Protein AF-A0A4U9WPU0-F1 (afdb_monomer_lite)

Radius of gyration: 20.89 Å; chains: 1; bounding box: 50×38×59 Å

Organism: Serratia fonticola (NCBI:txid47917)

pLDDT: mean 94.8, std 6.41, range [39.22, 98.38]

Sequence (269 aa):
MESEGWFFDVWQPEHIDEPECWPLRSDSAWHGFKNIDNEHMYLDPIKVTILTPGMSKEGEMQPFGIPASLVAKYLDERGIIVEKTGPYNLLFLFSIGIDKTKALSLLRAMTDFKRSFDLNLRVKNMLPSLYQEAPEFYENMRIQDLAQNIHRLVEHHNLPDLMYRAFEVLPTMVMNPYHAFQKELHGEVEEVYLEDMVGKVNANMILPYPPGVPLVMPGEMLTEESRPVLEFLQMLCEIGAHYPGFETDIHGAYRQPDGRYTVKVLKAE

InterPro domains:
  IPR000310 Orn/Lys/Arg decarboxylase, major domain [PF01276] (2-102)
  IPR008286 Orn/Lys/Arg decarboxylase, C-terminal [PF03711] (127-256)
  IPR011193 Ornithine/lysine/arginine decarboxylase [PTHR45229] (13-264)
  IPR015422 Pyridoxal phosphate-dependent transferase, small domain [G3DSA:3.90.1150.10] (1-151)
  IPR015424 Pyridoxal phosphate-dependent transferase [SSF53383] (3-119)
  IPR036633 Orn/Lys/Arg decarboxylase, C-terminal domain superfamily [SSF55904] (124-265)

Foldseek 3Di:
DPDPDDAKDWLDDPDDPDPDQAWDDQVDLSNVDHPDDGPPDTHDPQWIKIFWPAADSNGHGDLDTFFVLLLQLLCVVVVRHFPFGARGITIDGNDPPDDPVNVVVVVVSRVVVVVQVVVQAQCCVRRVVLCVLPVPVRVRHTNRNVRNVLSVLCVVLVLVVLVVLLQVDAFAQQDDLVVLQVLVVVVQKDKDFLVPQAPFFASAFKAWPVVRDTRDGGRGHHYPSNVSNSSNVVSLLVSQVPGRVSHTDIPQWDQDPVSTIIHMTGHDD

Structure (mmCIF, N/CA/C/O backbone):
data_AF-A0A4U9WPU0-F1
#
_entry.id   AF-A0A4U9WPU0-F1
#
loop_
_atom_site.group_PDB
_atom_site.id
_atom_site.type_symbol
_atom_site.label_atom_id
_atom_site.label_alt_id
_atom_site.label_comp_id
_atom_site.label_asym_id
_atom_site.label_entity_id
_atom_site.label_seq_id
_atom_site.pdbx_PDB_ins_code
_atom_site.Cartn_x
_atom_site.Cartn_y
_atom_site.Cartn_z
_atom_site.occupancy
_atom_site.B_iso_or_equiv
_atom_site.auth_seq_id
_atom_site.auth_comp_id
_atom_site.auth_asym_id
_atom_site.auth_atom_id
_atom_site.pdbx_PDB_model_num
ATOM 1 N N . MET A 1 1 ? 14.941 -1.255 -27.543 1.00 39.22 1 MET A N 1
ATOM 2 C CA . MET A 1 1 ? 15.646 -2.375 -26.893 1.00 39.22 1 MET A CA 1
ATOM 3 C C . MET A 1 1 ? 14.727 -2.855 -25.798 1.00 39.22 1 MET A C 1
ATOM 5 O O . MET A 1 1 ? 14.650 -2.199 -24.768 1.00 39.22 1 MET A O 1
ATOM 9 N N . GLU A 1 2 ? 13.954 -3.899 -26.078 1.00 45.34 2 GLU A N 1
ATOM 10 C CA . GLU A 1 2 ? 13.254 -4.645 -25.031 1.00 45.34 2 GLU A CA 1
ATOM 11 C C . GLU A 1 2 ? 14.317 -5.121 -24.037 1.00 45.34 2 GLU A C 1
ATOM 13 O O . GLU A 1 2 ? 15.364 -5.629 -24.445 1.00 45.34 2 GLU A O 1
ATOM 18 N N . SER A 1 3 ? 14.131 -4.846 -22.748 1.00 54.91 3 SER A N 1
ATOM 19 C CA . SER A 1 3 ? 15.053 -5.369 -21.746 1.00 54.91 3 SER A CA 1
ATOM 20 C C . SER A 1 3 ? 14.837 -6.873 -21.636 1.00 54.91 3 SER A C 1
ATOM 22 O O . SER A 1 3 ? 13.696 -7.296 -21.472 1.00 54.91 3 SER A O 1
ATOM 24 N N . GLU A 1 4 ? 15.898 -7.675 -21.681 1.00 79.44 4 GLU A N 1
ATOM 25 C CA . GLU A 1 4 ? 15.774 -9.114 -21.445 1.00 79.44 4 GLU A CA 1
ATOM 26 C C . GLU A 1 4 ? 15.224 -9.390 -20.026 1.00 79.44 4 GLU A C 1
ATOM 28 O O . GLU A 1 4 ? 15.649 -8.785 -19.031 1.00 79.44 4 GLU A O 1
ATOM 33 N N . GLY A 1 5 ? 14.259 -10.309 -19.933 1.00 89.25 5 GLY A N 1
ATOM 34 C CA . GLY A 1 5 ? 13.644 -10.743 -18.676 1.00 89.25 5 GLY A CA 1
ATOM 35 C C . GLY A 1 5 ? 12.487 -9.860 -18.196 1.00 89.25 5 GLY A C 1
ATOM 36 O O . GLY A 1 5 ? 11.735 -9.304 -18.989 1.00 89.25 5 GLY A O 1
ATOM 37 N N . TRP A 1 6 ? 12.317 -9.774 -16.874 1.00 94.56 6 TRP A N 1
ATOM 38 C CA . TRP A 1 6 ? 11.209 -9.043 -16.253 1.00 94.56 6 TRP A CA 1
ATOM 39 C C . TRP A 1 6 ? 11.297 -7.531 -16.519 1.00 94.56 6 TRP A C 1
ATOM 41 O O . TRP A 1 6 ? 12.391 -6.959 -16.517 1.00 94.56 6 TRP A O 1
ATOM 51 N N . PHE A 1 7 ? 10.149 -6.876 -16.669 1.00 95.88 7 PHE A N 1
ATOM 52 C CA . PHE A 1 7 ? 10.024 -5.420 -16.641 1.00 95.88 7 PHE A CA 1
ATOM 53 C C . PHE A 1 7 ? 8.727 -5.024 -15.927 1.00 95.88 7 PHE A C 1
ATOM 55 O O . PHE A 1 7 ? 7.928 -5.885 -15.560 1.00 95.88 7 PHE A O 1
ATOM 62 N N . PHE A 1 8 ? 8.553 -3.729 -15.689 1.00 96.62 8 PHE A N 1
ATOM 63 C CA . PHE A 1 8 ? 7.285 -3.181 -15.221 1.00 96.62 8 PHE A CA 1
ATOM 64 C C . PHE A 1 8 ? 6.215 -3.298 -16.307 1.00 96.62 8 PHE A C 1
ATOM 66 O O . PHE A 1 8 ? 6.541 -3.241 -17.493 1.00 96.62 8 PHE A O 1
ATOM 73 N N . ASP A 1 9 ? 4.958 -3.387 -15.890 1.00 96.06 9 ASP A N 1
ATOM 74 C CA . ASP A 1 9 ? 3.803 -3.333 -16.787 1.00 96.06 9 ASP A CA 1
ATOM 75 C C . ASP A 1 9 ? 2.926 -2.118 -16.449 1.00 96.06 9 ASP A C 1
ATOM 77 O O . ASP A 1 9 ? 3.135 -1.450 -15.431 1.00 96.06 9 ASP A O 1
ATOM 81 N N . VAL A 1 10 ? 1.959 -1.801 -17.301 1.00 96.69 10 VAL A N 1
ATOM 82 C CA . VAL A 1 10 ? 1.001 -0.714 -17.084 1.00 96.69 10 VAL A CA 1
ATOM 83 C C . VAL A 1 10 ? -0.396 -1.307 -16.976 1.00 96.69 10 VAL A C 1
ATOM 85 O O . VAL A 1 10 ? -0.806 -2.115 -17.803 1.00 96.69 10 VAL A O 1
ATOM 88 N N . TRP A 1 11 ? -1.153 -0.892 -15.963 1.00 96.69 11 TRP A N 1
ATOM 89 C CA . TRP A 1 11 ? -2.553 -1.286 -15.821 1.00 96.69 11 TRP A CA 1
ATOM 90 C C . TRP A 1 11 ? -3.418 -0.496 -16.813 1.00 96.69 11 TRP A C 1
ATOM 92 O O . TRP A 1 11 ? -3.933 0.577 -16.496 1.00 96.69 11 TRP A O 1
ATOM 102 N N . GLN A 1 12 ? -3.500 -1.000 -18.043 1.00 96.31 12 GLN A N 1
ATOM 103 C CA . GLN A 1 12 ? -4.210 -0.393 -19.170 1.00 96.31 12 GLN A CA 1
ATOM 104 C C . GLN A 1 12 ? -4.605 -1.466 -20.209 1.00 96.31 12 GLN A C 1
ATOM 106 O O . GLN A 1 12 ? -4.117 -2.598 -20.131 1.00 96.31 12 GLN A O 1
ATOM 111 N N . PRO A 1 13 ? -5.459 -1.142 -21.199 1.00 95.44 13 PRO A N 1
ATOM 112 C CA . PRO A 1 13 ? -5.738 -2.034 -22.323 1.00 95.44 13 PRO A CA 1
ATOM 113 C C . PRO A 1 13 ? -4.483 -2.389 -23.133 1.00 95.44 13 PRO A C 1
ATOM 115 O O . PRO A 1 13 ? -3.517 -1.630 -23.178 1.00 95.44 13 PRO A O 1
ATOM 118 N N . GLU A 1 14 ? -4.523 -3.518 -23.846 1.00 91.88 14 GLU A N 1
ATOM 119 C CA . GLU A 1 14 ? -3.411 -3.950 -24.712 1.00 91.88 14 GLU A CA 1
ATOM 120 C C . GLU A 1 14 ? -3.163 -2.985 -25.885 1.00 91.88 14 GLU A C 1
ATOM 122 O O . GLU A 1 14 ? -2.028 -2.834 -26.337 1.00 91.88 14 GLU A O 1
ATOM 127 N N . HIS A 1 15 ? -4.213 -2.298 -26.343 1.00 93.44 15 HIS A N 1
ATOM 128 C CA . HIS A 1 15 ? -4.161 -1.310 -27.416 1.00 93.44 15 HIS A CA 1
ATOM 129 C C . HIS A 1 15 ? -4.649 0.048 -26.904 1.00 93.44 15 HIS A C 1
ATOM 131 O O . HIS A 1 15 ? -5.772 0.160 -26.416 1.00 93.44 15 HIS A O 1
ATOM 137 N N . ILE A 1 16 ? -3.804 1.073 -27.033 1.00 95.56 16 ILE A N 1
ATOM 138 C CA . ILE A 1 16 ? -4.056 2.454 -26.579 1.00 95.56 16 ILE A CA 1
ATOM 139 C C . ILE A 1 16 ? -3.793 3.469 -27.704 1.00 95.56 16 ILE A C 1
ATOM 141 O O . ILE A 1 16 ? -3.288 4.565 -27.471 1.00 95.56 16 ILE A O 1
ATOM 145 N N . ASP A 1 17 ? -4.080 3.071 -28.945 1.00 94.00 17 ASP A N 1
ATOM 146 C CA . ASP A 1 17 ? -3.738 3.842 -30.149 1.00 94.00 17 ASP A CA 1
ATOM 147 C C . ASP A 1 17 ? -4.531 5.156 -30.263 1.00 94.00 17 ASP A C 1
ATOM 149 O O . ASP A 1 17 ? -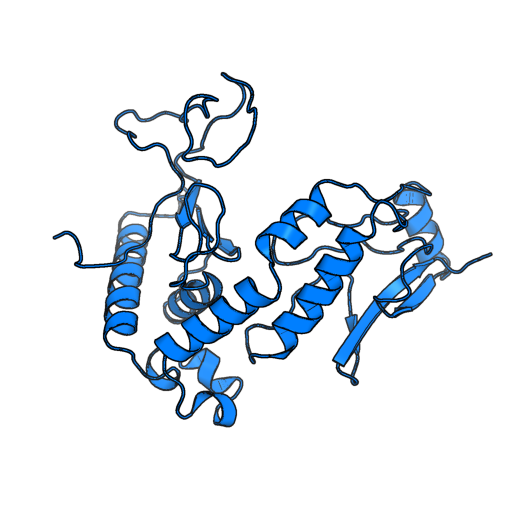4.059 6.117 -30.874 1.00 94.00 17 ASP A O 1
ATOM 153 N N . GLU A 1 18 ? -5.712 5.213 -29.640 1.00 93.75 18 GLU A N 1
ATOM 154 C CA . GLU A 1 18 ? -6.604 6.371 -29.655 1.00 93.75 18 GLU A CA 1
ATOM 155 C C . GLU A 1 18 ? -6.531 7.173 -28.341 1.00 93.75 18 GLU A C 1
ATOM 157 O O . GLU A 1 18 ? -6.546 6.588 -27.250 1.00 93.75 18 GLU A O 1
ATOM 162 N N . PRO A 1 19 ? -6.478 8.520 -28.412 1.00 95.12 19 PRO A N 1
ATOM 163 C CA . PRO A 1 19 ? -6.493 9.386 -27.241 1.00 95.12 19 PRO A CA 1
ATOM 164 C C . PRO A 1 19 ? -7.921 9.541 -26.698 1.00 95.12 19 PRO A C 1
ATOM 166 O O . PRO A 1 19 ? -8.628 10.500 -27.013 1.00 95.12 19 PRO A O 1
ATOM 169 N N . GLU A 1 20 ? -8.332 8.611 -25.845 1.00 96.69 20 GLU A N 1
ATOM 170 C CA . GLU A 1 20 ? -9.648 8.595 -25.205 1.00 96.69 20 GLU A CA 1
ATOM 171 C C . GLU A 1 20 ? -9.564 8.129 -23.746 1.00 96.69 20 GLU A C 1
ATOM 173 O O . GLU A 1 20 ? -8.532 7.638 -23.295 1.00 96.69 20 GLU A O 1
ATOM 178 N N . CYS A 1 21 ? -10.660 8.270 -22.997 1.00 97.62 21 CYS A N 1
ATOM 179 C CA . CYS A 1 21 ? -10.802 7.534 -21.745 1.00 97.62 21 CYS A CA 1
ATOM 180 C C . CYS A 1 21 ? -11.246 6.112 -22.090 1.00 97.62 21 CYS A C 1
ATOM 182 O O . CYS A 1 21 ? -12.403 5.908 -22.459 1.00 97.62 21 CYS A O 1
ATOM 184 N N . TRP A 1 22 ? -10.340 5.140 -22.001 1.00 97.81 22 TRP A N 1
ATOM 185 C CA . TRP A 1 22 ? -10.606 3.797 -22.516 1.00 97.81 22 TRP A CA 1
ATOM 186 C C . TRP A 1 22 ? -11.688 3.079 -21.697 1.00 97.81 22 TRP A C 1
ATOM 188 O O . TRP A 1 22 ? -11.551 2.982 -20.474 1.00 97.81 22 TRP A O 1
ATOM 198 N N . PRO A 1 23 ? -12.757 2.558 -22.326 1.00 97.00 23 PRO A N 1
ATOM 199 C CA . PRO A 1 23 ? -13.820 1.865 -21.610 1.00 97.00 23 PRO A CA 1
ATOM 200 C C . PRO A 1 23 ? -13.327 0.531 -21.040 1.00 97.00 23 PRO A C 1
ATOM 202 O O . PRO A 1 23 ? -12.650 -0.243 -21.720 1.00 97.00 23 PRO A O 1
ATOM 205 N N . LEU A 1 24 ? -13.714 0.228 -19.801 1.00 97.06 24 LEU A N 1
ATOM 206 C CA . LEU A 1 24 ? -13.513 -1.096 -19.218 1.00 97.06 24 LEU A CA 1
ATOM 207 C C . LEU A 1 24 ? -14.639 -2.010 -19.708 1.00 97.06 24 LEU A C 1
ATOM 209 O O . LEU A 1 24 ? -15.820 -1.689 -19.567 1.00 97.06 24 LEU A O 1
ATOM 213 N N . ARG A 1 25 ? -14.270 -3.135 -20.320 1.00 94.69 25 ARG A N 1
ATOM 214 C CA . ARG A 1 25 ? -15.206 -4.035 -20.993 1.00 94.69 25 ARG A CA 1
ATOM 215 C C . ARG A 1 25 ? -15.189 -5.406 -20.341 1.00 94.69 25 ARG A C 1
ATOM 217 O O . ARG A 1 25 ? -14.134 -5.984 -20.133 1.00 94.69 25 ARG A O 1
ATOM 224 N N . SER A 1 26 ? -16.367 -5.980 -20.141 1.00 94.62 26 SER A N 1
ATOM 225 C CA . SER A 1 26 ? -16.537 -7.342 -19.605 1.00 94.62 26 SER A CA 1
ATOM 226 C C . SER A 1 26 ? -15.813 -8.453 -20.387 1.00 94.62 26 SER A C 1
ATOM 228 O O . SER A 1 26 ? -15.552 -9.511 -19.822 1.00 94.62 26 SER A O 1
ATOM 230 N N . ASP A 1 27 ? -15.478 -8.231 -21.662 1.00 93.00 27 ASP A N 1
ATOM 231 C CA . ASP A 1 27 ? -14.728 -9.169 -22.513 1.00 93.00 27 ASP A CA 1
ATOM 232 C C . ASP A 1 27 ? -13.198 -9.041 -22.387 1.00 93.00 27 ASP A C 1
ATOM 234 O O . ASP A 1 27 ? -12.458 -9.815 -22.995 1.00 93.00 27 ASP A O 1
ATOM 238 N N . SER A 1 28 ? -12.719 -8.083 -21.595 1.00 91.44 28 SER A N 1
ATOM 239 C CA . SER A 1 28 ? -11.308 -7.753 -21.439 1.00 91.44 28 SER A CA 1
ATOM 240 C C . SER A 1 28 ? -10.827 -8.113 -20.031 1.00 91.44 28 SER A C 1
ATOM 242 O O . SER A 1 28 ? -11.444 -7.750 -19.037 1.00 91.44 28 SER A O 1
ATOM 244 N N . ALA A 1 29 ? -9.700 -8.821 -19.919 1.00 90.50 29 ALA A N 1
ATOM 245 C CA . ALA A 1 29 ? -9.203 -9.305 -18.623 1.00 90.50 29 ALA A CA 1
ATOM 246 C C . ALA A 1 29 ? -8.212 -8.353 -17.925 1.00 90.50 29 ALA A C 1
ATOM 248 O O . ALA A 1 29 ? -7.948 -8.514 -16.737 1.00 90.50 29 ALA A O 1
ATOM 249 N N . TRP A 1 30 ? -7.664 -7.356 -18.633 1.00 92.69 30 TRP A N 1
ATOM 250 C CA . TRP A 1 30 ? -6.556 -6.519 -18.141 1.00 92.69 30 TRP A CA 1
ATOM 251 C C . TRP A 1 30 ? -6.872 -5.768 -16.835 1.00 92.69 30 TRP A C 1
ATOM 253 O O . TRP A 1 30 ? -5.971 -5.524 -16.035 1.00 92.69 30 TRP A O 1
ATOM 263 N N . HIS A 1 31 ? -8.141 -5.419 -16.599 1.00 93.25 31 HIS A N 1
ATOM 264 C CA . HIS A 1 31 ? -8.553 -4.653 -15.422 1.00 93.25 31 HIS A CA 1
ATOM 265 C C . HIS A 1 31 ? -8.835 -5.503 -14.175 1.00 93.25 31 HIS A C 1
ATOM 267 O O . HIS A 1 31 ? -8.967 -4.945 -13.091 1.00 93.25 31 HIS A O 1
ATOM 273 N N . GLY A 1 32 ? -8.961 -6.829 -14.294 1.00 91.69 32 GLY A N 1
ATOM 274 C CA . GLY A 1 32 ? -9.170 -7.737 -13.154 1.00 91.69 32 GLY A CA 1
ATOM 275 C C . GLY A 1 32 ? -10.556 -7.700 -12.482 1.00 91.69 32 GLY A C 1
ATOM 276 O O . GLY A 1 32 ? -10.855 -8.570 -11.667 1.00 91.69 32 GLY A O 1
ATOM 277 N N . PHE A 1 33 ? -11.435 -6.747 -12.815 1.00 92.50 33 PHE A N 1
ATOM 278 C CA . PHE A 1 33 ? -12.810 -6.717 -12.292 1.00 92.50 33 PHE A CA 1
ATOM 279 C C . PHE A 1 33 ? -13.688 -7.846 -12.848 1.00 92.50 33 PHE A C 1
ATOM 281 O O . PHE A 1 33 ? -13.795 -8.030 -14.061 1.00 92.50 33 PHE A O 1
ATOM 288 N N . LYS A 1 34 ? -14.374 -8.562 -11.951 1.00 90.25 34 LYS A N 1
ATOM 289 C CA . LYS A 1 34 ? -15.358 -9.597 -12.299 1.00 90.25 34 LYS A CA 1
ATOM 290 C C . LYS A 1 34 ? -16.718 -8.956 -12.581 1.00 90.25 34 LYS A C 1
ATOM 292 O O . LYS A 1 34 ? -17.150 -8.103 -11.818 1.00 90.25 34 LYS A O 1
ATOM 297 N N . ASN A 1 35 ? -17.408 -9.419 -13.626 1.00 92.12 35 ASN A N 1
ATOM 298 C CA . ASN A 1 35 ? -18.780 -9.010 -13.971 1.00 92.12 35 ASN A CA 1
ATOM 299 C C . ASN A 1 35 ? -18.983 -7.483 -14.065 1.00 92.12 35 ASN A C 1
ATOM 301 O O . ASN A 1 35 ? -19.993 -6.966 -13.596 1.00 92.12 35 ASN A O 1
ATOM 305 N N . ILE A 1 36 ? -18.019 -6.764 -14.647 1.00 95.62 36 ILE A N 1
ATOM 306 C CA . ILE A 1 36 ? -18.114 -5.312 -14.831 1.00 95.62 36 ILE A CA 1
ATOM 307 C C . ILE A 1 36 ? -19.203 -4.939 -15.847 1.00 95.62 36 ILE A C 1
ATOM 309 O O . ILE A 1 36 ? -19.334 -5.575 -16.896 1.00 95.62 36 ILE A O 1
ATOM 313 N N . ASP A 1 37 ? -19.957 -3.882 -15.550 1.00 96.00 37 ASP A N 1
ATOM 314 C CA . ASP A 1 37 ? -20.924 -3.303 -16.479 1.00 96.00 37 ASP A CA 1
ATOM 315 C C . ASP A 1 37 ? -20.211 -2.605 -17.648 1.00 96.00 37 ASP A C 1
ATOM 317 O O . ASP A 1 37 ? -19.294 -1.801 -17.461 1.00 96.00 37 ASP A O 1
ATOM 321 N N . ASN A 1 38 ? -20.649 -2.889 -18.877 1.00 95.62 38 ASN A N 1
ATOM 322 C CA . ASN A 1 38 ? -20.144 -2.199 -20.065 1.00 95.62 38 ASN A CA 1
ATOM 323 C C . ASN A 1 38 ? -20.683 -0.758 -20.126 1.00 95.62 38 ASN A C 1
ATOM 325 O O . ASN A 1 38 ? -21.755 -0.470 -19.602 1.00 95.62 38 ASN A O 1
ATOM 329 N N . GLU A 1 39 ? -19.947 0.140 -20.792 1.00 95.62 39 GLU A N 1
ATOM 330 C CA . GLU A 1 39 ? -20.288 1.575 -20.930 1.00 95.62 39 GLU A CA 1
ATOM 331 C C . GLU A 1 39 ? -20.419 2.328 -19.591 1.00 95.62 39 GLU A C 1
ATOM 333 O O . GLU A 1 39 ? -20.944 3.442 -19.538 1.00 95.62 39 GLU A O 1
ATOM 338 N N . HIS A 1 40 ? -19.899 1.744 -18.510 1.00 96.94 40 HIS A N 1
ATOM 339 C CA . HIS A 1 40 ? -20.008 2.288 -17.163 1.00 96.94 40 HIS A CA 1
ATOM 340 C C . HIS A 1 40 ? -18.721 2.977 -16.699 1.00 96.94 40 HIS A C 1
ATOM 342 O O . HIS A 1 40 ? -18.743 4.144 -16.307 1.00 96.94 40 HIS A O 1
ATOM 348 N N . MET A 1 41 ? -17.599 2.257 -16.769 1.00 97.81 41 MET A N 1
ATOM 349 C CA . MET A 1 41 ? -16.303 2.705 -16.259 1.00 97.81 41 MET A CA 1
ATOM 350 C C . MET A 1 41 ? -15.326 2.982 -17.397 1.00 97.81 41 MET A C 1
ATOM 352 O O . MET A 1 41 ? -15.286 2.257 -18.392 1.00 97.81 41 MET A O 1
ATOM 356 N N . TYR A 1 42 ? -14.493 4.004 -17.208 1.00 97.69 42 TYR A N 1
ATOM 357 C CA . TYR A 1 42 ? -13.491 4.441 -18.175 1.00 97.69 42 TYR A CA 1
ATOM 358 C C . TYR A 1 42 ? -12.166 4.721 -17.456 1.00 97.69 42 TYR A C 1
ATOM 360 O O . TYR A 1 42 ? -12.161 5.264 -16.348 1.00 97.69 42 TYR A O 1
ATOM 368 N N . LEU A 1 43 ? -11.047 4.356 -18.079 1.00 98.12 43 LEU A N 1
ATOM 369 C CA . LEU A 1 43 ? -9.702 4.617 -17.577 1.00 98.12 43 LEU A CA 1
ATOM 370 C C . LEU A 1 43 ? -9.267 6.037 -17.954 1.00 98.12 43 LEU A C 1
ATOM 372 O O . LEU A 1 43 ? -9.253 6.390 -19.129 1.00 98.12 43 LEU A O 1
ATOM 376 N N . ASP A 1 44 ? -8.885 6.838 -16.960 1.00 98.12 44 ASP A N 1
ATOM 377 C CA . ASP A 1 44 ? -8.337 8.185 -17.157 1.00 98.12 44 ASP A CA 1
ATOM 378 C C . ASP A 1 44 ? -6.847 8.115 -17.576 1.00 98.12 44 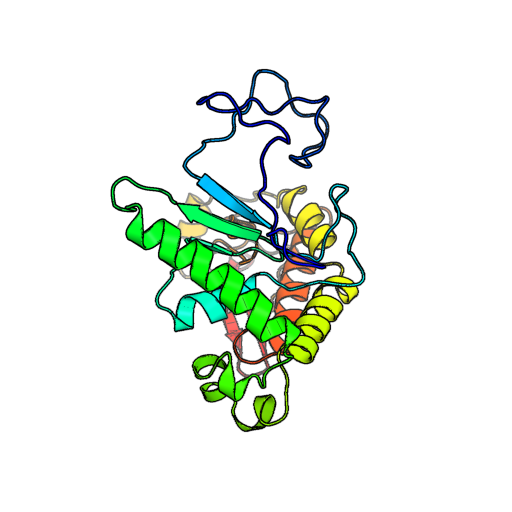ASP A C 1
ATOM 380 O O . ASP A 1 44 ? -6.020 7.672 -16.767 1.00 98.12 44 ASP A O 1
ATOM 384 N N . PRO A 1 45 ? -6.460 8.582 -18.783 1.00 97.12 45 PRO A N 1
ATOM 385 C CA . PRO A 1 45 ? -5.095 8.444 -19.302 1.00 97.12 45 PRO A CA 1
ATOM 386 C C . PRO A 1 45 ? -3.997 9.128 -18.480 1.00 97.12 45 PRO A C 1
ATOM 388 O O . PRO A 1 45 ? -2.831 8.750 -18.581 1.00 97.12 45 PRO A O 1
ATOM 391 N N . ILE A 1 46 ? -4.327 10.138 -17.662 1.00 97.06 46 ILE A N 1
ATOM 392 C CA . ILE A 1 46 ? -3.317 10.846 -16.851 1.00 97.06 46 ILE A CA 1
ATOM 393 C C . ILE A 1 46 ? -3.024 10.161 -15.506 1.00 97.06 46 ILE A C 1
ATOM 395 O O . ILE A 1 46 ? -2.158 10.623 -14.755 1.00 97.06 46 ILE A O 1
ATOM 399 N N . LYS A 1 47 ? -3.741 9.078 -15.179 1.00 97.81 47 LYS A N 1
ATOM 400 C CA . LYS A 1 47 ? -3.601 8.297 -13.940 1.00 97.81 47 LYS A CA 1
ATOM 401 C C . LYS A 1 47 ? -2.860 6.999 -14.234 1.00 97.81 47 LYS A C 1
ATOM 403 O O . LYS A 1 47 ? -3.449 5.924 -14.320 1.00 97.81 47 LYS A O 1
ATOM 408 N N . VAL A 1 48 ? -1.547 7.104 -14.397 1.00 98.12 48 VAL A N 1
ATOM 409 C CA . VAL A 1 48 ? -0.721 5.973 -14.824 1.00 98.12 48 VAL A CA 1
ATOM 410 C C . VAL A 1 48 ? -0.437 5.069 -13.630 1.00 98.12 48 VAL A C 1
ATOM 412 O O . VAL A 1 48 ? 0.300 5.445 -12.716 1.00 98.12 48 VAL A O 1
ATOM 415 N N . THR A 1 49 ? -1.017 3.870 -13.650 1.00 98.31 49 THR A N 1
ATOM 416 C CA . THR A 1 49 ? -0.742 2.818 -12.666 1.00 98.31 49 THR A CA 1
ATOM 417 C C . THR A 1 49 ? 0.272 1.837 -13.242 1.00 98.31 49 THR A C 1
ATOM 419 O O . THR A 1 49 ? -0.005 1.146 -14.219 1.00 98.31 49 THR A O 1
ATOM 422 N N . ILE A 1 50 ? 1.447 1.778 -12.626 1.00 98.06 50 ILE A N 1
ATOM 423 C CA . ILE A 1 50 ? 2.521 0.847 -12.966 1.00 98.06 50 ILE A CA 1
ATOM 424 C C . ILE A 1 50 ? 2.394 -0.401 -12.099 1.00 98.06 50 ILE A C 1
ATOM 426 O O . ILE A 1 50 ? 2.220 -0.289 -10.886 1.00 98.06 50 ILE A O 1
ATOM 430 N N . LEU A 1 51 ? 2.527 -1.572 -12.711 1.00 97.62 51 LEU A N 1
ATOM 431 C CA . LEU A 1 51 ? 2.515 -2.871 -12.053 1.00 97.62 51 LEU A CA 1
ATOM 432 C C . LEU A 1 51 ? 3.940 -3.412 -11.915 1.00 97.62 51 LEU A C 1
ATOM 434 O O . LEU A 1 51 ? 4.755 -3.331 -12.841 1.00 97.62 51 LEU A O 1
ATOM 438 N N . THR A 1 52 ? 4.240 -3.968 -10.746 1.00 97.94 52 THR A N 1
ATOM 439 C CA . THR A 1 52 ? 5.486 -4.690 -10.482 1.00 97.94 52 THR A CA 1
ATOM 440 C C . THR A 1 52 ? 5.242 -6.202 -10.554 1.00 97.94 52 THR A C 1
ATOM 442 O O . THR A 1 52 ? 4.122 -6.653 -10.311 1.00 97.94 52 THR A O 1
ATOM 445 N N . PRO A 1 53 ? 6.260 -7.021 -10.884 1.00 97.06 53 PRO A N 1
ATOM 446 C CA . PRO A 1 53 ? 6.108 -8.474 -10.872 1.00 97.06 53 PRO A CA 1
ATOM 447 C C . PRO A 1 53 ? 5.670 -8.984 -9.495 1.00 97.06 53 PRO A C 1
ATOM 449 O O . PRO A 1 53 ? 6.151 -8.486 -8.476 1.00 97.06 53 PRO A O 1
ATOM 452 N N . GLY A 1 54 ? 4.821 -10.011 -9.460 1.00 95.00 54 GLY A N 1
ATOM 453 C CA . GLY A 1 54 ? 4.429 -10.694 -8.220 1.00 95.00 54 GLY A CA 1
ATOM 454 C C . GLY A 1 54 ? 3.011 -11.255 -8.223 1.00 95.00 54 GLY A C 1
ATOM 455 O O . GLY A 1 54 ? 2.730 -12.174 -7.459 1.00 95.00 54 GLY A O 1
ATOM 456 N N . MET A 1 55 ? 2.146 -10.759 -9.111 1.00 93.12 55 MET A N 1
ATOM 457 C CA . MET A 1 55 ? 0.799 -11.289 -9.341 1.00 93.12 55 MET A CA 1
ATOM 458 C C . MET A 1 55 ? 0.556 -11.516 -10.836 1.00 93.12 55 MET A C 1
ATOM 460 O O . MET A 1 55 ? 1.094 -10.785 -11.670 1.00 93.12 55 MET A O 1
ATOM 464 N N . SER A 1 56 ? -0.234 -12.535 -11.177 1.00 87.81 56 SER A N 1
ATOM 465 C CA . SER A 1 56 ? -0.703 -12.785 -12.543 1.00 87.81 56 SER A CA 1
ATOM 466 C C . SER A 1 56 ? -1.888 -11.883 -12.905 1.00 87.81 56 SER A C 1
ATOM 468 O O . SER A 1 56 ? -2.477 -11.232 -12.039 1.00 87.81 56 SER A O 1
ATOM 470 N N . LYS A 1 57 ? -2.278 -11.877 -14.189 1.00 79.00 57 LYS A N 1
ATOM 471 C CA . LYS A 1 57 ? -3.478 -11.161 -14.665 1.00 79.00 57 LYS A CA 1
ATOM 472 C C . LYS A 1 57 ? -4.764 -11.698 -14.016 1.00 79.00 57 LYS A C 1
ATOM 474 O O . LYS A 1 57 ? -5.739 -10.970 -13.877 1.00 79.00 57 LYS A O 1
ATOM 479 N N . GLU A 1 58 ? -4.747 -12.956 -13.590 1.00 77.00 58 GLU A N 1
ATOM 480 C CA . GLU A 1 58 ? -5.849 -13.666 -12.935 1.00 77.00 58 GLU A CA 1
ATOM 481 C C . GLU A 1 58 ? -5.896 -13.427 -11.414 1.00 77.00 58 GLU A C 1
ATOM 483 O O . GLU A 1 58 ? -6.832 -13.874 -10.751 1.00 77.00 58 GLU A O 1
ATOM 488 N N . GLY A 1 59 ? -4.913 -12.707 -10.859 1.00 83.69 59 GLY A N 1
ATOM 489 C CA . GLY A 1 59 ? -4.814 -12.416 -9.428 1.00 83.69 59 GLY A CA 1
ATOM 490 C C . GLY A 1 59 ? -4.070 -13.476 -8.612 1.00 83.69 59 GLY A C 1
ATOM 491 O O . GLY A 1 59 ? -4.107 -13.424 -7.384 1.00 83.69 59 GLY A O 1
ATOM 492 N N . GLU A 1 60 ? -3.383 -14.421 -9.260 1.00 88.88 60 GLU A N 1
ATOM 493 C CA . GLU A 1 60 ? -2.605 -15.462 -8.580 1.00 88.88 60 GLU A CA 1
ATOM 494 C C . GLU A 1 60 ? -1.192 -14.977 -8.237 1.00 88.88 60 GLU A C 1
ATOM 496 O O . GLU A 1 60 ? -0.547 -14.283 -9.027 1.00 88.88 60 GLU A O 1
ATOM 501 N N . MET A 1 61 ? -0.676 -15.376 -7.074 1.00 92.88 61 MET A N 1
ATOM 502 C CA . MET A 1 61 ? 0.698 -15.070 -6.672 1.00 92.88 61 MET A CA 1
ATOM 503 C C . MET A 1 61 ? 1.703 -15.788 -7.581 1.00 92.88 61 MET A C 1
ATOM 505 O O . MET A 1 61 ? 1.592 -16.985 -7.837 1.00 92.88 61 MET A O 1
ATOM 509 N N . GLN A 1 62 ? 2.694 -15.050 -8.077 1.00 94.31 62 GLN A N 1
ATOM 510 C CA . GLN A 1 62 ? 3.779 -15.597 -8.894 1.00 94.31 62 GLN A CA 1
ATOM 511 C C . GLN A 1 62 ? 4.989 -15.936 -8.020 1.00 94.31 62 GLN A C 1
ATOM 513 O O . GLN A 1 62 ? 5.243 -15.184 -7.098 1.00 94.31 62 GLN A O 1
ATOM 518 N N . PRO A 1 63 ? 5.807 -16.964 -8.326 1.00 93.25 63 PRO A N 1
ATOM 519 C CA . PRO A 1 63 ? 6.986 -17.307 -7.511 1.00 93.25 63 PRO A CA 1
ATOM 520 C C . PRO A 1 63 ? 8.072 -16.218 -7.457 1.00 93.25 63 PRO A C 1
ATOM 522 O O . PRO A 1 63 ? 8.921 -16.204 -6.564 1.00 93.25 63 PRO A O 1
ATOM 525 N N . PHE A 1 64 ? 8.103 -15.351 -8.470 1.00 95.62 64 PHE A N 1
ATOM 526 C CA . PHE A 1 64 ? 8.980 -14.191 -8.530 1.00 95.62 64 PHE A CA 1
ATOM 527 C C . PHE A 1 64 ? 8.146 -12.928 -8.357 1.00 95.62 64 PHE A C 1
ATOM 529 O O . PHE A 1 64 ? 7.239 -12.665 -9.150 1.00 95.62 64 PHE A O 1
ATOM 536 N N . GLY A 1 65 ? 8.522 -12.107 -7.380 1.00 96.75 65 GLY A N 1
ATOM 537 C CA . GLY A 1 65 ? 7.885 -10.823 -7.165 1.00 96.75 65 GLY A CA 1
ATOM 538 C C . GLY A 1 65 ? 8.822 -9.768 -6.608 1.00 96.75 65 GLY A C 1
ATOM 539 O O . GLY A 1 65 ? 9.791 -10.050 -5.901 1.00 96.75 65 GLY A O 1
ATOM 540 N N . ILE A 1 66 ? 8.505 -8.527 -6.953 1.00 98.12 66 ILE A N 1
ATOM 541 C CA . ILE A 1 66 ? 9.149 -7.320 -6.460 1.00 98.12 66 ILE A CA 1
ATOM 542 C C . ILE A 1 66 ? 8.036 -6.462 -5.858 1.00 98.12 66 ILE A C 1
ATOM 544 O O . ILE A 1 66 ? 7.303 -5.811 -6.607 1.00 98.12 66 ILE A O 1
ATOM 548 N N . PRO A 1 67 ? 7.885 -6.449 -4.525 1.00 97.56 67 PRO A N 1
ATOM 549 C CA . PRO A 1 67 ? 6.905 -5.599 -3.862 1.00 97.56 67 PRO A CA 1
ATOM 550 C C . PRO A 1 67 ? 7.101 -4.129 -4.243 1.00 97.56 67 PRO A C 1
ATOM 552 O O . PRO A 1 67 ? 8.226 -3.619 -4.256 1.00 97.56 67 PRO A O 1
ATOM 555 N N . ALA A 1 68 ? 6.007 -3.437 -4.553 1.00 97.75 68 ALA A N 1
ATOM 556 C CA . ALA A 1 68 ? 6.054 -2.062 -5.044 1.00 97.75 68 ALA A CA 1
ATOM 557 C C . ALA A 1 68 ? 6.623 -1.081 -4.006 1.00 97.75 68 ALA A C 1
ATOM 559 O O . ALA A 1 68 ? 7.263 -0.101 -4.384 1.00 97.75 68 ALA A O 1
ATOM 560 N N . SER A 1 69 ? 6.509 -1.384 -2.709 1.00 96.44 69 SER A N 1
ATOM 561 C CA . SER A 1 69 ? 7.150 -0.626 -1.624 1.00 96.44 69 SER A CA 1
ATOM 562 C C . SER A 1 69 ? 8.669 -0.493 -1.798 1.00 96.44 69 SER A C 1
ATOM 564 O O . SER A 1 69 ? 9.238 0.561 -1.512 1.00 96.44 69 SER A O 1
ATOM 566 N N . LEU A 1 70 ? 9.335 -1.521 -2.335 1.00 97.38 70 LEU A N 1
ATOM 567 C CA . LEU A 1 70 ? 10.773 -1.489 -2.600 1.00 97.38 70 LEU A CA 1
ATOM 568 C C . LEU A 1 70 ? 11.126 -0.502 -3.718 1.00 97.38 70 LEU A C 1
ATOM 570 O O . LEU A 1 70 ? 12.110 0.234 -3.636 1.00 97.38 70 LEU A O 1
ATOM 574 N N . VAL A 1 71 ? 10.305 -0.490 -4.767 1.00 98.19 71 VAL A N 1
ATOM 575 C CA . VAL A 1 71 ? 10.456 0.422 -5.903 1.00 98.19 71 VAL A CA 1
ATOM 576 C C . VAL A 1 71 ? 10.155 1.851 -5.460 1.00 98.19 71 VAL A C 1
ATOM 578 O O . VAL A 1 71 ? 10.909 2.755 -5.806 1.00 98.19 71 VAL A O 1
ATOM 581 N N . ALA A 1 72 ? 9.117 2.051 -4.643 1.00 98.06 72 ALA A N 1
ATOM 582 C CA . ALA A 1 72 ? 8.772 3.348 -4.073 1.00 98.06 72 ALA A CA 1
ATOM 583 C C . ALA A 1 72 ? 9.936 3.935 -3.261 1.00 98.06 72 ALA A C 1
ATOM 585 O O . ALA A 1 72 ? 10.349 5.057 -3.539 1.00 98.06 72 ALA A O 1
ATOM 586 N N . LYS A 1 73 ? 10.553 3.155 -2.358 1.00 97.75 73 LYS A N 1
ATOM 587 C CA . LYS A 1 73 ? 11.756 3.598 -1.626 1.00 97.75 73 LYS A CA 1
ATOM 588 C C . LYS A 1 73 ? 12.907 3.964 -2.567 1.00 97.75 73 LYS A C 1
ATOM 590 O O . LYS A 1 73 ? 13.565 4.974 -2.369 1.00 97.75 73 LYS A O 1
ATOM 595 N N . TYR A 1 74 ? 13.142 3.191 -3.629 1.00 98.12 74 TYR A N 1
ATOM 596 C CA . TYR A 1 74 ? 14.200 3.512 -4.596 1.00 98.12 74 TYR A CA 1
ATOM 597 C C . TYR A 1 74 ? 13.944 4.804 -5.390 1.00 98.12 74 TYR A C 1
ATOM 599 O O . TYR A 1 74 ? 14.892 5.511 -5.759 1.00 98.12 74 TYR A O 1
ATOM 607 N N . LEU A 1 75 ? 12.680 5.075 -5.716 1.00 98.12 75 LEU A N 1
ATOM 608 C CA . LEU A 1 75 ? 12.260 6.302 -6.386 1.00 98.12 75 LEU A CA 1
ATOM 609 C C . LEU A 1 75 ? 12.381 7.510 -5.449 1.00 98.12 75 LEU A C 1
ATOM 611 O O . LEU A 1 75 ? 12.849 8.563 -5.888 1.00 98.12 75 LEU A O 1
ATOM 615 N N . ASP A 1 76 ? 12.076 7.329 -4.165 1.00 97.56 76 ASP A N 1
ATOM 616 C CA . ASP A 1 76 ? 12.220 8.359 -3.135 1.00 97.56 76 ASP A CA 1
ATOM 617 C C . ASP A 1 76 ? 13.684 8.803 -2.943 1.00 97.56 76 ASP A C 1
ATOM 619 O O . ASP A 1 76 ? 13.965 9.999 -2.935 1.00 97.56 76 ASP A O 1
ATOM 623 N N . GLU A 1 77 ? 14.654 7.875 -2.996 1.00 95.62 77 GLU A N 1
ATOM 624 C CA . GLU A 1 77 ? 16.104 8.190 -3.011 1.00 95.62 77 GLU A CA 1
ATOM 625 C C . GLU A 1 77 ? 16.521 9.125 -4.167 1.00 95.62 77 GLU A C 1
ATOM 627 O O . GLU A 1 77 ? 17.612 9.699 -4.176 1.00 95.62 77 GLU A O 1
ATOM 632 N N . ARG A 1 78 ? 15.674 9.252 -5.194 1.00 95.75 78 ARG A N 1
ATOM 633 C CA . ARG A 1 78 ? 15.873 10.112 -6.372 1.00 95.75 78 ARG A CA 1
ATOM 634 C C . ARG A 1 78 ? 14.928 11.312 -6.394 1.00 95.75 78 ARG A C 1
ATOM 636 O O . ARG A 1 78 ? 14.887 12.021 -7.398 1.00 95.75 78 ARG A O 1
ATOM 643 N N . GLY A 1 79 ? 14.184 11.546 -5.314 1.00 96.38 79 GLY A N 1
ATOM 644 C CA . GLY A 1 79 ? 13.209 12.628 -5.197 1.00 96.38 79 GLY A CA 1
ATOM 645 C C . GLY A 1 79 ? 11.976 12.446 -6.084 1.00 96.38 79 GLY A C 1
ATOM 646 O O . GLY A 1 79 ? 11.342 13.434 -6.457 1.00 96.38 79 GLY A O 1
ATOM 647 N N . ILE A 1 80 ? 11.654 11.207 -6.472 1.00 97.75 80 ILE A N 1
ATOM 648 C CA . ILE A 1 80 ? 10.450 10.883 -7.238 1.00 97.75 80 ILE A CA 1
ATOM 649 C C . ILE A 1 80 ? 9.394 10.365 -6.267 1.00 97.75 80 ILE A C 1
ATOM 651 O O . ILE A 1 80 ? 9.475 9.238 -5.785 1.00 97.75 80 ILE A O 1
ATOM 655 N N . ILE A 1 81 ? 8.383 11.194 -6.024 1.00 96.44 81 ILE A N 1
ATOM 656 C CA . ILE A 1 81 ? 7.272 10.867 -5.133 1.00 96.44 81 ILE A CA 1
ATOM 657 C C . ILE A 1 81 ? 6.267 9.992 -5.884 1.00 96.44 81 ILE A C 1
ATOM 659 O O . ILE A 1 81 ? 5.810 10.343 -6.976 1.00 96.44 81 ILE A O 1
ATOM 663 N N . VAL A 1 82 ? 5.924 8.857 -5.283 1.00 97.25 82 VAL A N 1
ATOM 664 C CA . VAL A 1 82 ? 4.828 7.992 -5.725 1.00 97.25 82 VAL A CA 1
ATOM 665 C C . VAL A 1 82 ? 3.559 8.438 -5.008 1.00 97.25 82 VAL A C 1
ATOM 667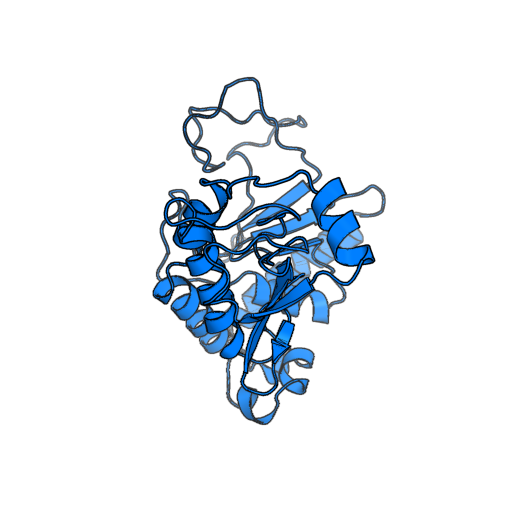 O O . VAL A 1 82 ? 3.557 8.534 -3.786 1.00 97.25 82 VAL A O 1
ATOM 670 N N . GLU A 1 83 ? 2.481 8.689 -5.752 1.00 96.00 83 GLU A N 1
ATOM 671 C CA . GLU A 1 83 ? 1.224 9.185 -5.172 1.00 96.00 83 GLU A CA 1
ATOM 672 C C . GLU A 1 83 ? 0.553 8.126 -4.291 1.00 96.00 83 GLU A C 1
ATOM 674 O O . GLU A 1 83 ? 0.098 8.398 -3.184 1.00 96.00 83 GLU A O 1
ATOM 679 N N . LYS A 1 84 ? 0.486 6.892 -4.798 1.00 95.06 84 LYS A N 1
ATOM 680 C CA . LYS A 1 84 ? -0.110 5.756 -4.097 1.00 95.06 84 LYS A CA 1
ATOM 681 C C . LYS A 1 84 ? 0.689 4.499 -4.386 1.00 95.06 84 LYS A C 1
ATOM 683 O O . LYS A 1 84 ? 0.936 4.177 -5.546 1.00 95.06 84 LYS A O 1
ATOM 688 N N . THR A 1 85 ? 1.022 3.767 -3.332 1.00 96.44 85 THR A N 1
ATOM 689 C CA . THR A 1 85 ? 1.689 2.465 -3.417 1.00 96.44 85 THR A CA 1
ATOM 690 C C . THR A 1 85 ? 0.753 1.401 -2.854 1.00 96.44 85 THR A C 1
ATOM 692 O O . THR A 1 85 ? 0.198 1.576 -1.771 1.00 96.44 85 THR A O 1
ATOM 695 N N . GLY A 1 86 ? 0.525 0.323 -3.597 1.00 94.19 86 GLY A N 1
ATOM 696 C CA . GLY A 1 86 ? -0.085 -0.902 -3.072 1.00 94.19 86 GLY A CA 1
ATOM 697 C C . GLY A 1 86 ? 0.938 -2.037 -2.991 1.00 94.19 86 GLY A C 1
ATOM 698 O O . GLY A 1 86 ? 2.139 -1.778 -3.057 1.00 94.19 86 GLY A O 1
ATOM 699 N N . PRO A 1 87 ? 0.500 -3.303 -2.864 1.00 94.19 87 PRO A N 1
ATOM 700 C CA . PRO A 1 87 ? 1.421 -4.440 -2.794 1.00 94.19 87 PRO A CA 1
ATOM 701 C C . PRO A 1 87 ? 2.303 -4.590 -4.047 1.00 94.19 87 PRO A C 1
ATOM 703 O O . PRO A 1 87 ? 3.516 -4.759 -3.927 1.00 94.19 87 PRO A O 1
ATOM 706 N N . TYR A 1 88 ? 1.706 -4.467 -5.241 1.00 97.12 88 TYR A N 1
ATOM 707 C CA . TYR A 1 88 ? 2.378 -4.651 -6.540 1.00 97.12 88 TYR A CA 1
ATOM 708 C C . TYR A 1 88 ? 2.039 -3.559 -7.563 1.00 97.12 88 TYR A C 1
ATOM 710 O O . TYR A 1 88 ? 2.133 -3.772 -8.770 1.00 97.12 88 TYR A O 1
ATOM 718 N N . ASN A 1 89 ? 1.619 -2.378 -7.103 1.00 96.88 89 ASN A N 1
ATOM 719 C CA . ASN A 1 89 ? 1.327 -1.253 -7.983 1.00 96.88 89 ASN A CA 1
ATOM 720 C C . ASN A 1 89 ? 1.785 0.101 -7.425 1.00 96.88 89 ASN A C 1
ATOM 722 O O . ASN A 1 89 ? 1.836 0.317 -6.213 1.00 96.88 89 ASN A O 1
ATOM 726 N N . LEU A 1 90 ? 2.096 1.016 -8.342 1.00 98.19 90 LEU A N 1
ATOM 727 C CA . LEU A 1 90 ? 2.521 2.393 -8.092 1.00 98.19 90 LEU A CA 1
ATOM 728 C C . LEU A 1 90 ? 1.677 3.332 -8.953 1.00 98.19 90 LEU A C 1
ATOM 730 O O . LEU A 1 90 ? 1.559 3.117 -10.158 1.00 98.19 90 LEU A O 1
ATOM 734 N N . LEU A 1 91 ? 1.123 4.384 -8.361 1.00 98.25 91 LEU A N 1
ATOM 735 C CA . LEU A 1 91 ? 0.348 5.397 -9.073 1.00 98.25 91 LEU A CA 1
ATOM 736 C C . LEU A 1 91 ? 1.178 6.664 -9.298 1.00 98.25 91 LEU A C 1
ATOM 738 O O . LEU A 1 91 ? 1.741 7.224 -8.355 1.00 98.25 91 LEU A O 1
ATOM 742 N N . PHE A 1 92 ? 1.166 7.156 -10.536 1.00 98.12 92 PHE A N 1
ATOM 743 C CA . PHE A 1 92 ? 1.736 8.444 -10.923 1.00 98.12 92 PHE A CA 1
ATOM 744 C C . PHE A 1 92 ? 0.677 9.336 -11.570 1.00 98.12 92 PHE A C 1
ATOM 746 O O . PHE A 1 92 ? -0.066 8.914 -12.460 1.00 98.12 92 PHE A O 1
ATOM 753 N N . LEU A 1 93 ? 0.636 10.600 -11.146 1.00 97.88 93 LEU A N 1
ATOM 754 C CA . LEU A 1 93 ? -0.278 11.605 -11.680 1.00 97.88 93 LEU A CA 1
ATOM 755 C C . LEU A 1 93 ? 0.441 12.482 -12.709 1.00 97.88 93 LE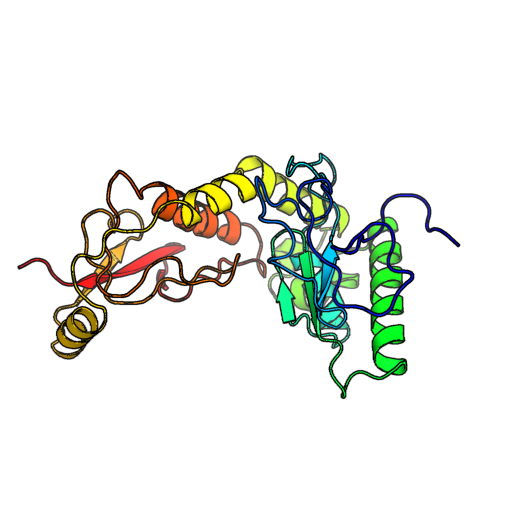U A C 1
ATOM 757 O O . LEU A 1 93 ? 1.259 13.330 -12.349 1.00 97.88 93 LEU A O 1
ATOM 761 N N . PHE A 1 94 ? 0.093 12.340 -13.987 1.00 96.25 94 PHE A N 1
ATOM 762 C CA . PHE A 1 94 ? 0.613 13.184 -15.068 1.00 96.25 94 PHE A CA 1
ATOM 763 C C . PHE A 1 94 ? -0.178 14.494 -15.153 1.00 96.25 94 PHE A C 1
ATOM 765 O O . PHE A 1 94 ? -0.904 14.769 -16.105 1.00 96.25 94 PHE A O 1
ATOM 772 N N . SER A 1 95 ? -0.059 15.298 -14.095 1.00 94.56 95 SER A N 1
ATOM 773 C CA . SER A 1 95 ? -0.685 16.619 -14.012 1.00 94.56 95 SER A CA 1
ATOM 774 C C . SER A 1 95 ? -0.045 17.622 -14.979 1.00 94.56 95 SER A C 1
ATOM 776 O O . SER A 1 95 ? 1.032 17.394 -15.525 1.00 94.56 95 SER A O 1
ATOM 778 N N . ILE A 1 96 ? -0.654 18.803 -15.112 1.00 95.19 96 ILE A N 1
ATOM 779 C CA . ILE A 1 96 ? -0.112 19.920 -15.908 1.00 95.19 96 ILE A CA 1
ATOM 780 C C . ILE A 1 96 ? 1.298 20.369 -15.477 1.00 95.19 96 ILE A C 1
ATOM 782 O O . ILE A 1 96 ? 1.996 21.024 -16.244 1.00 95.19 96 ILE A O 1
ATOM 786 N N . GLY A 1 97 ? 1.718 20.037 -14.248 1.00 94.50 97 GLY A N 1
ATOM 787 C CA . GLY A 1 97 ? 3.056 20.328 -13.726 1.00 94.50 97 GLY A CA 1
ATOM 788 C C . GLY A 1 97 ? 4.106 19.259 -14.053 1.00 94.50 97 GLY A C 1
ATOM 789 O O . GLY A 1 97 ? 5.272 19.413 -13.664 1.00 94.50 97 GLY A O 1
ATOM 790 N N . ILE A 1 98 ? 3.706 18.170 -14.715 1.00 95.75 98 ILE A N 1
ATOM 791 C CA . ILE A 1 98 ? 4.593 17.111 -15.191 1.00 95.75 98 ILE A CA 1
ATOM 792 C C . ILE A 1 98 ? 4.944 17.390 -16.647 1.00 95.75 98 ILE A C 1
ATOM 794 O O . ILE A 1 98 ? 4.119 17.277 -17.549 1.00 95.75 98 ILE A O 1
ATOM 798 N N . ASP A 1 99 ? 6.196 17.769 -16.870 1.00 96.06 99 ASP A N 1
ATOM 799 C CA . ASP A 1 99 ? 6.743 17.983 -18.198 1.00 96.06 99 ASP A CA 1
ATOM 800 C C . ASP A 1 99 ? 7.445 16.719 -18.724 1.00 96.06 99 ASP A C 1
ATOM 802 O O . ASP A 1 99 ? 7.602 15.703 -18.036 1.00 96.06 99 ASP A O 1
ATOM 806 N N . LYS A 1 100 ? 7.921 16.798 -19.970 1.00 96.12 100 LYS A N 1
ATOM 807 C CA . LYS A 1 100 ? 8.686 15.714 -20.602 1.00 96.12 100 LYS A CA 1
ATOM 808 C C . LYS A 1 100 ? 9.955 15.373 -19.816 1.00 96.12 100 LYS A C 1
ATOM 810 O O . LYS A 1 100 ? 10.371 14.220 -19.818 1.00 96.12 100 LYS A O 1
ATOM 815 N N . THR A 1 101 ? 10.555 16.352 -19.141 1.00 96.69 101 THR A N 1
ATOM 816 C CA . THR A 1 101 ? 11.764 16.165 -18.333 1.00 96.69 101 THR A CA 1
ATOM 817 C C . THR A 1 101 ? 11.494 15.219 -17.170 1.00 96.69 101 THR A C 1
ATOM 819 O O . THR A 1 101 ? 12.197 14.224 -17.020 1.00 96.69 101 THR A O 1
ATOM 822 N N . LYS A 1 102 ? 10.444 15.477 -16.382 1.00 96.44 102 LYS A N 1
ATOM 823 C CA . LYS A 1 102 ? 10.052 14.619 -15.256 1.00 96.44 102 LYS A CA 1
ATOM 824 C C . LYS A 1 102 ? 9.633 13.226 -15.718 1.00 96.44 102 LYS A C 1
ATOM 826 O O . LYS A 1 102 ? 10.049 12.244 -15.109 1.00 96.44 102 LYS A O 1
ATOM 831 N N . ALA A 1 103 ? 8.886 13.131 -16.820 1.00 96.38 103 ALA A N 1
ATOM 832 C CA . ALA A 1 103 ? 8.501 11.846 -17.405 1.00 96.38 103 ALA A CA 1
ATOM 833 C C . ALA A 1 103 ? 9.726 11.007 -17.824 1.00 96.38 103 ALA A C 1
ATOM 835 O O . ALA A 1 103 ? 9.813 9.822 -17.503 1.00 96.38 103 ALA A O 1
ATOM 836 N N . LEU A 1 104 ? 10.713 11.628 -18.484 1.00 96.88 104 LEU A N 1
ATOM 837 C CA . LEU A 1 104 ? 11.964 10.963 -18.860 1.00 96.88 104 LEU A CA 1
ATOM 838 C C . LEU A 1 104 ? 12.813 10.588 -17.640 1.00 96.88 104 LEU A C 1
ATOM 840 O O . LEU A 1 104 ? 13.416 9.515 -17.636 1.00 96.88 104 LEU A O 1
ATOM 844 N N . SER A 1 105 ? 12.842 11.426 -16.602 1.00 97.50 105 SER A N 1
ATOM 845 C CA . SER A 1 105 ? 13.520 11.115 -15.338 1.00 97.50 105 SER A CA 1
ATOM 846 C C . SER A 1 105 ? 12.906 9.900 -14.643 1.00 97.50 105 SER A C 1
ATOM 848 O O . SER A 1 105 ? 13.651 9.030 -14.194 1.00 97.50 105 SER A O 1
ATOM 850 N N . LEU A 1 106 ? 11.571 9.790 -14.607 1.00 97.81 106 LEU A N 1
ATOM 851 C CA . LEU A 1 106 ? 10.873 8.614 -14.080 1.00 97.81 106 LEU A CA 1
ATOM 852 C C . LEU A 1 106 ? 11.207 7.360 -14.892 1.00 97.81 106 LEU A C 1
ATOM 854 O O . LEU A 1 106 ? 11.651 6.362 -14.325 1.00 97.81 106 LEU A O 1
ATOM 858 N N . LEU A 1 107 ? 11.077 7.428 -16.221 1.00 97.31 107 LEU A N 1
ATOM 859 C CA . LEU A 1 107 ? 11.400 6.303 -17.100 1.00 97.31 107 LEU A CA 1
ATOM 860 C C . LEU A 1 107 ? 12.854 5.848 -16.906 1.00 97.31 107 LEU A C 1
ATOM 862 O O . LEU A 1 107 ? 13.137 4.654 -16.785 1.00 97.31 107 LEU A O 1
ATOM 866 N N . ARG A 1 108 ? 13.788 6.803 -16.807 1.00 97.38 108 ARG A N 1
ATOM 867 C CA . ARG A 1 108 ? 15.194 6.508 -16.537 1.00 97.38 108 ARG A CA 1
ATOM 868 C C . ARG A 1 108 ? 15.374 5.848 -15.173 1.00 97.38 108 ARG A C 1
ATOM 870 O O . ARG A 1 108 ? 16.049 4.822 -15.102 1.00 97.38 108 ARG A O 1
ATOM 877 N N . ALA A 1 109 ? 14.748 6.376 -14.123 1.00 97.94 109 ALA A N 1
ATOM 878 C CA . ALA A 1 109 ? 14.820 5.809 -12.781 1.00 97.94 109 ALA A CA 1
ATOM 879 C C . ALA A 1 109 ? 14.309 4.360 -12.744 1.00 97.94 109 ALA A C 1
ATOM 881 O O . ALA A 1 109 ? 14.967 3.514 -12.143 1.00 97.94 109 ALA A O 1
ATOM 882 N N . MET A 1 110 ? 13.223 4.043 -13.454 1.00 96.81 110 MET A N 1
ATOM 883 C CA . MET A 1 110 ? 12.703 2.675 -13.573 1.00 96.81 110 MET A CA 1
ATOM 884 C C . MET A 1 110 ? 13.690 1.737 -14.286 1.00 96.81 110 MET A C 1
ATOM 886 O O . MET A 1 110 ? 13.952 0.631 -13.810 1.00 96.81 110 MET A O 1
ATOM 890 N N . THR A 1 111 ? 14.315 2.178 -15.384 1.00 96.81 111 THR A N 1
ATOM 891 C CA . THR A 1 111 ? 15.351 1.367 -16.057 1.00 96.81 111 THR A CA 1
ATOM 892 C C . THR A 1 111 ? 16.597 1.169 -15.190 1.00 96.81 111 THR A C 1
ATOM 894 O O . THR A 1 111 ? 17.174 0.081 -15.164 1.00 96.81 111 THR A O 1
ATOM 897 N N . ASP A 1 112 ? 17.001 2.193 -14.433 1.00 97.44 112 ASP A N 1
ATOM 898 C CA . ASP A 1 112 ? 18.121 2.099 -13.500 1.00 97.44 112 ASP A CA 1
ATOM 899 C C . ASP A 1 112 ? 17.785 1.216 -12.289 1.00 97.44 112 ASP A C 1
ATOM 901 O O . ASP A 1 112 ? 18.677 0.513 -11.808 1.00 97.44 112 ASP A O 1
ATOM 905 N N . PHE A 1 113 ? 16.525 1.197 -11.830 1.00 98.00 113 PHE A N 1
ATOM 906 C CA . PHE A 1 113 ? 16.054 0.259 -10.807 1.00 98.00 113 PHE A CA 1
ATOM 907 C C . PHE A 1 113 ? 16.259 -1.174 -11.282 1.00 98.00 113 PHE A C 1
ATOM 909 O O . PHE A 1 113 ? 16.963 -1.925 -10.612 1.00 98.00 113 PHE A O 1
ATOM 916 N N . LYS A 1 114 ? 15.738 -1.528 -12.467 1.00 97.38 114 LYS A N 1
ATOM 917 C CA . LYS A 1 114 ? 15.926 -2.869 -13.040 1.00 97.38 114 LYS A CA 1
ATOM 918 C C . LYS A 1 114 ? 17.403 -3.230 -13.153 1.00 97.38 114 LYS A C 1
ATOM 920 O O . LYS A 1 114 ? 17.811 -4.280 -12.676 1.00 97.38 114 LYS A O 1
ATOM 925 N N . ARG A 1 115 ? 18.231 -2.340 -13.710 1.00 96.69 115 ARG A N 1
ATOM 926 C CA . ARG A 1 115 ? 19.680 -2.573 -13.832 1.00 96.69 115 ARG A CA 1
ATOM 927 C C . ARG A 1 115 ? 20.337 -2.849 -12.475 1.00 96.69 115 ARG A C 1
ATOM 929 O O . ARG A 1 115 ? 21.164 -3.747 -12.363 1.00 96.69 115 ARG A O 1
ATOM 936 N N . SER A 1 116 ? 19.989 -2.072 -11.453 1.00 97.00 116 SER A N 1
ATOM 937 C CA . SER A 1 116 ? 20.544 -2.208 -10.100 1.00 97.00 116 SER A CA 1
ATOM 938 C C . SER A 1 116 ? 20.044 -3.474 -9.399 1.00 97.00 116 SER A C 1
ATOM 940 O O . SER A 1 116 ? 20.803 -4.138 -8.691 1.00 97.00 116 SER A O 1
ATOM 942 N N . PHE A 1 117 ? 18.783 -3.830 -9.640 1.00 97.69 117 PHE A N 1
ATOM 943 C CA . PHE A 1 117 ? 18.158 -5.049 -9.155 1.00 97.69 117 PHE A CA 1
ATOM 944 C C . PHE A 1 117 ? 18.787 -6.297 -9.782 1.00 97.69 117 PHE A C 1
ATOM 946 O O . PHE A 1 117 ? 19.163 -7.217 -9.061 1.00 97.69 117 PHE A O 1
ATOM 953 N N . ASP A 1 118 ? 18.991 -6.306 -11.100 1.00 96.88 118 ASP A N 1
ATOM 954 C CA . ASP A 1 118 ? 19.582 -7.431 -11.835 1.00 96.88 118 ASP A CA 1
ATOM 955 C C . ASP A 1 118 ? 21.071 -7.630 -11.478 1.00 96.88 118 ASP A C 1
ATOM 957 O O . ASP A 1 118 ? 21.547 -8.760 -11.403 1.00 96.88 118 ASP A O 1
ATOM 961 N N . LEU A 1 119 ? 21.799 -6.551 -11.149 1.00 97.19 119 LEU A N 1
ATOM 962 C CA . LEU A 1 119 ? 23.162 -6.614 -10.588 1.00 97.19 119 LEU A CA 1
ATOM 963 C C . LEU A 1 119 ? 23.211 -7.075 -9.119 1.00 97.19 119 LEU A C 1
ATOM 965 O O . LEU A 1 119 ? 24.299 -7.227 -8.554 1.00 97.19 119 LEU A O 1
ATOM 969 N N . ASN A 1 120 ? 22.049 -7.264 -8.492 1.00 97.81 120 ASN A N 1
ATOM 970 C CA . ASN A 1 120 ? 21.876 -7.655 -7.100 1.00 97.81 120 ASN A CA 1
ATOM 971 C C . ASN A 1 120 ? 22.720 -6.810 -6.125 1.00 97.81 120 ASN A C 1
ATOM 973 O O . ASN A 1 120 ? 23.496 -7.334 -5.315 1.00 97.81 120 ASN A O 1
ATOM 977 N N . LEU A 1 121 ? 22.631 -5.479 -6.240 1.00 97.75 121 LEU A N 1
ATOM 978 C CA . LEU A 1 121 ? 23.385 -4.562 -5.382 1.00 97.75 121 LEU A CA 1
ATOM 979 C C . LEU A 1 121 ? 23.030 -4.745 -3.894 1.00 97.75 121 LEU A C 1
ATOM 981 O O . LEU A 1 121 ? 21.951 -5.215 -3.534 1.00 97.75 121 LEU A O 1
ATOM 985 N N . ARG A 1 122 ? 23.958 -4.364 -3.008 1.00 98.06 122 ARG A N 1
ATOM 986 C CA . ARG A 1 122 ? 23.700 -4.323 -1.558 1.00 98.06 122 ARG A CA 1
ATOM 987 C C . ARG A 1 122 ? 22.649 -3.261 -1.241 1.00 98.06 122 ARG A C 1
ATOM 989 O O . ARG A 1 122 ? 22.702 -2.184 -1.839 1.00 98.06 122 ARG A O 1
ATOM 996 N N . VAL A 1 123 ? 21.789 -3.519 -0.251 1.00 97.81 123 VAL A N 1
ATOM 997 C CA . VAL A 1 123 ? 20.791 -2.543 0.234 1.00 97.81 123 VAL A CA 1
ATOM 998 C C . VAL A 1 123 ? 21.479 -1.224 0.590 1.00 97.81 123 VAL A C 1
ATOM 1000 O O . VAL A 1 123 ? 21.099 -0.188 0.066 1.00 97.81 123 VAL A O 1
ATOM 1003 N N . LYS A 1 124 ? 22.606 -1.282 1.307 1.00 97.56 124 LYS A N 1
ATOM 1004 C CA . LYS A 1 124 ? 23.476 -0.135 1.628 1.00 97.56 124 LYS A CA 1
ATOM 1005 C C . LYS A 1 124 ? 23.826 0.783 0.449 1.00 97.56 124 LYS A C 1
ATOM 1007 O O . LYS A 1 124 ? 23.956 1.987 0.630 1.00 97.56 124 LYS A O 1
ATOM 1012 N N . ASN A 1 125 ? 24.013 0.220 -0.746 1.00 96.69 125 ASN A N 1
ATOM 1013 C CA . ASN A 1 125 ? 24.416 0.981 -1.932 1.00 96.69 125 ASN A CA 1
ATOM 1014 C C . ASN A 1 125 ? 23.213 1.441 -2.765 1.00 96.69 125 ASN A C 1
ATOM 1016 O O . ASN A 1 125 ? 23.300 2.457 -3.448 1.00 96.69 125 ASN A O 1
ATOM 1020 N N . MET A 1 126 ? 22.131 0.658 -2.773 1.00 97.38 126 MET A N 1
ATOM 1021 C CA . MET A 1 126 ? 20.956 0.910 -3.611 1.00 97.38 126 MET A CA 1
ATOM 1022 C C . MET A 1 126 ? 19.889 1.757 -2.906 1.00 97.38 126 MET A C 1
ATOM 1024 O O . MET A 1 126 ? 19.233 2.555 -3.571 1.00 97.38 126 MET A O 1
ATOM 1028 N N . LEU A 1 127 ? 19.738 1.571 -1.593 1.00 97.75 127 LEU A N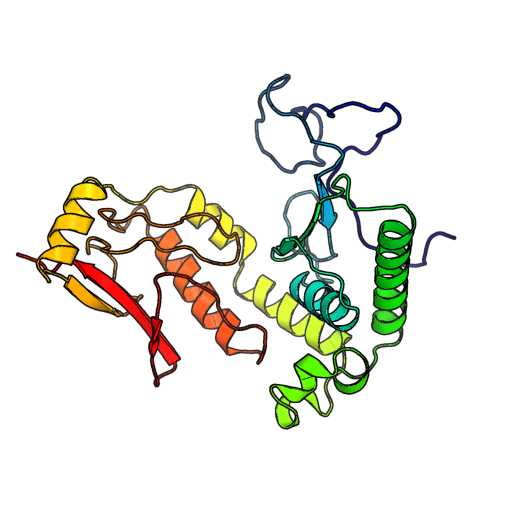 1
ATOM 1029 C CA . LEU A 1 127 ? 18.769 2.203 -0.695 1.00 97.75 127 LEU A CA 1
ATOM 1030 C C . LEU A 1 127 ? 19.495 2.681 0.583 1.00 97.75 127 LEU A C 1
ATOM 1032 O O . LEU A 1 127 ? 19.355 2.068 1.648 1.00 97.75 127 LEU A O 1
ATOM 1036 N N . PRO A 1 128 ? 20.357 3.710 0.485 1.00 97.25 128 PRO A N 1
ATOM 1037 C CA . PRO A 1 128 ? 21.136 4.196 1.621 1.00 97.25 128 PRO A CA 1
ATOM 1038 C C . PRO A 1 128 ? 20.274 4.725 2.775 1.00 97.25 128 PRO A C 1
ATOM 1040 O O . PRO A 1 128 ? 20.671 4.549 3.925 1.00 97.25 128 PRO A O 1
ATOM 1043 N N . SER A 1 129 ? 19.115 5.327 2.501 1.00 96.94 129 SER A N 1
ATOM 1044 C CA . SER A 1 129 ? 18.200 5.833 3.528 1.00 96.94 129 SER A CA 1
ATOM 1045 C C . SER A 1 129 ? 17.578 4.678 4.317 1.00 96.94 129 SER A C 1
ATOM 1047 O O . SER A 1 129 ? 17.663 4.672 5.541 1.00 96.94 129 SER A O 1
ATOM 1049 N N . LEU A 1 130 ? 17.105 3.623 3.638 1.00 96.94 130 LEU A N 1
ATOM 1050 C CA . LEU A 1 130 ? 16.628 2.394 4.297 1.00 96.94 130 LEU A CA 1
ATOM 1051 C C . LEU A 1 130 ? 17.727 1.735 5.145 1.00 96.94 130 LEU A C 1
ATOM 1053 O O . LEU A 1 130 ? 17.481 1.264 6.251 1.00 96.94 130 LEU A O 1
ATOM 1057 N N . TYR A 1 131 ? 18.964 1.708 4.642 1.00 97.19 131 TYR A N 1
ATOM 1058 C CA . TYR A 1 131 ? 20.090 1.175 5.406 1.00 97.19 131 TYR A CA 1
ATOM 1059 C C . TYR A 1 131 ? 20.352 1.970 6.697 1.00 97.19 131 TYR A C 1
ATOM 1061 O O . TYR A 1 131 ? 20.722 1.370 7.702 1.00 97.19 131 TYR A O 1
ATOM 1069 N N . GLN A 1 132 ? 20.152 3.291 6.697 1.00 96.81 132 GLN A N 1
ATOM 1070 C CA . GLN A 1 132 ? 20.330 4.126 7.891 1.00 96.81 132 GLN A CA 1
ATOM 1071 C C . GLN A 1 132 ? 19.282 3.862 8.978 1.00 96.81 132 GLN A C 1
ATOM 1073 O O . GLN A 1 132 ? 19.592 4.068 10.150 1.00 96.81 132 GLN A O 1
ATOM 1078 N N . GLU A 1 133 ? 18.088 3.382 8.621 1.00 95.38 133 GLU A N 1
ATOM 1079 C CA . GLU A 1 133 ? 17.043 3.034 9.594 1.00 95.38 133 GLU A CA 1
ATOM 1080 C C . GLU A 1 133 ? 17.465 1.856 10.489 1.00 95.38 133 GLU A C 1
ATOM 1082 O O . GLU A 1 133 ? 17.222 1.869 11.695 1.00 95.38 133 GLU A O 1
ATOM 1087 N N . ALA A 1 134 ? 18.149 0.856 9.920 1.00 95.75 134 ALA A N 1
ATOM 1088 C CA . ALA A 1 134 ? 18.666 -0.293 10.665 1.00 95.75 134 ALA A CA 1
ATOM 1089 C C . ALA A 1 134 ? 19.969 -0.854 10.049 1.00 95.75 134 ALA A C 1
ATOM 1091 O O . ALA A 1 134 ? 19.945 -1.898 9.383 1.00 95.75 134 ALA A O 1
ATOM 1092 N N . PRO A 1 135 ? 21.135 -0.216 10.289 1.00 96.38 135 PRO A N 1
ATOM 1093 C CA . PRO A 1 135 ? 22.394 -0.591 9.639 1.00 96.38 135 PRO A CA 1
ATOM 1094 C C . PRO A 1 135 ? 22.821 -2.035 9.908 1.00 96.38 135 PRO A C 1
ATOM 1096 O O . PRO A 1 135 ? 23.242 -2.736 8.990 1.00 96.38 135 PRO A O 1
ATOM 1099 N N . GLU A 1 136 ? 22.675 -2.503 11.151 1.00 96.81 136 GLU A N 1
ATOM 1100 C CA . GLU A 1 136 ? 23.049 -3.868 11.544 1.00 96.81 136 GLU A CA 1
ATOM 1101 C C . GLU A 1 136 ? 22.183 -4.927 10.849 1.00 96.81 136 GLU A C 1
ATOM 1103 O O . GLU A 1 136 ? 22.695 -5.967 10.434 1.00 96.81 136 GLU A O 1
ATOM 1108 N N . PHE A 1 137 ? 20.891 -4.640 10.661 1.00 96.44 137 PHE A N 1
ATOM 1109 C CA . PHE A 1 137 ? 19.946 -5.532 9.987 1.00 96.44 137 PHE A CA 1
ATOM 1110 C C . PHE A 1 137 ? 20.244 -5.640 8.482 1.00 96.44 137 PHE A C 1
ATOM 1112 O O . PHE A 1 137 ? 20.200 -6.728 7.906 1.00 96.44 137 PHE A O 1
ATOM 1119 N N . TYR A 1 138 ? 20.599 -4.520 7.841 1.00 97.75 138 TYR A N 1
ATOM 1120 C CA . TYR A 1 138 ? 20.783 -4.439 6.389 1.00 97.75 138 TYR A CA 1
ATOM 1121 C C . TYR A 1 138 ? 22.239 -4.578 5.899 1.00 97.75 138 TYR A C 1
ATOM 1123 O O . TYR A 1 138 ? 22.456 -4.607 4.686 1.00 97.75 138 TYR A O 1
ATOM 1131 N N . GLU A 1 139 ? 23.241 -4.697 6.782 1.00 96.19 139 GLU A N 1
ATOM 1132 C CA . GLU A 1 139 ? 24.678 -4.622 6.435 1.00 96.19 139 GLU A CA 1
ATOM 1133 C C . GLU A 1 139 ? 25.100 -5.533 5.276 1.00 96.19 139 GLU A C 1
ATOM 1135 O O . GLU A 1 139 ? 25.809 -5.109 4.357 1.00 96.19 139 GLU A O 1
ATOM 1140 N N . ASN A 1 140 ? 24.647 -6.786 5.307 1.00 96.31 140 ASN A N 1
ATOM 1141 C CA . ASN A 1 140 ? 25.016 -7.797 4.316 1.00 96.31 140 ASN A CA 1
ATOM 1142 C C . ASN A 1 140 ? 23.883 -8.140 3.344 1.00 96.31 140 ASN A C 1
ATOM 1144 O O . ASN A 1 140 ? 24.082 -8.963 2.450 1.00 96.31 140 ASN A O 1
ATOM 1148 N N . MET A 1 141 ? 22.716 -7.512 3.496 1.00 97.75 141 MET A N 1
ATOM 1149 C CA . MET A 1 141 ? 21.540 -7.826 2.695 1.00 97.75 141 MET A CA 1
ATOM 1150 C C . MET A 1 141 ? 21.675 -7.248 1.282 1.00 97.75 141 MET A C 1
ATOM 1152 O O . MET A 1 141 ? 22.136 -6.115 1.081 1.00 97.75 141 MET A O 1
ATOM 1156 N N . ARG A 1 142 ? 21.266 -8.028 0.279 1.00 98.25 142 ARG A N 1
ATOM 1157 C CA . ARG A 1 142 ? 21.167 -7.568 -1.107 1.00 98.25 142 ARG A CA 1
ATOM 1158 C C . ARG A 1 142 ? 19.718 -7.350 -1.512 1.00 98.25 142 ARG A C 1
ATOM 1160 O O . ARG A 1 142 ? 18.794 -7.851 -0.878 1.00 98.25 142 ARG A O 1
ATOM 1167 N N . ILE A 1 143 ? 19.532 -6.571 -2.571 1.00 98.00 143 ILE A N 1
ATOM 1168 C CA . ILE A 1 143 ? 18.208 -6.125 -2.999 1.00 98.00 143 ILE A CA 1
ATOM 1169 C C . ILE A 1 143 ? 17.293 -7.281 -3.428 1.00 98.00 143 ILE A C 1
ATOM 1171 O O . ILE A 1 143 ? 16.100 -7.241 -3.137 1.00 98.00 143 ILE A O 1
ATOM 1175 N N . GLN A 1 144 ? 17.832 -8.325 -4.070 1.00 98.06 144 GLN A N 1
ATOM 1176 C CA . GLN A 1 144 ? 17.023 -9.477 -4.478 1.00 98.06 144 GLN A CA 1
ATOM 1177 C C . GLN A 1 144 ? 16.575 -10.308 -3.272 1.00 98.06 144 GLN A C 1
ATOM 1179 O O . GLN A 1 144 ? 15.434 -10.760 -3.253 1.00 98.06 144 GLN A O 1
ATOM 1184 N N . ASP A 1 145 ? 17.431 -10.458 -2.255 1.00 97.62 145 ASP A N 1
ATOM 1185 C CA . ASP A 1 145 ? 17.081 -11.170 -1.019 1.00 97.62 145 ASP A CA 1
ATOM 1186 C C . ASP A 1 145 ? 15.958 -10.435 -0.279 1.00 97.62 145 ASP A C 1
ATOM 1188 O O . ASP A 1 145 ? 14.972 -11.048 0.126 1.00 97.62 145 ASP A O 1
ATOM 1192 N N . LEU A 1 146 ? 16.067 -9.105 -0.173 1.00 97.50 146 LEU A N 1
ATOM 1193 C CA . LEU A 1 146 ? 15.034 -8.260 0.427 1.00 97.50 146 LEU A CA 1
ATOM 1194 C C . LEU A 1 146 ? 13.697 -8.390 -0.319 1.00 97.50 146 LEU A C 1
ATOM 1196 O O . LEU A 1 146 ? 12.669 -8.646 0.305 1.00 97.50 146 LEU A O 1
ATOM 1200 N N . ALA A 1 147 ? 13.711 -8.267 -1.651 1.00 97.81 147 ALA A N 1
ATOM 1201 C CA . ALA A 1 147 ? 12.506 -8.393 -2.469 1.00 97.81 147 ALA A CA 1
ATOM 1202 C C . ALA A 1 147 ? 11.844 -9.767 -2.314 1.00 97.81 147 ALA A C 1
ATOM 1204 O O . ALA A 1 147 ? 10.642 -9.841 -2.068 1.00 97.81 147 ALA A O 1
ATOM 1205 N N . GLN A 1 148 ? 12.630 -10.844 -2.402 1.00 96.94 148 GLN A N 1
ATOM 1206 C CA . GLN A 1 148 ? 12.126 -12.209 -2.264 1.00 96.94 148 GLN A CA 1
ATOM 1207 C C . GLN A 1 148 ? 11.566 -12.474 -0.871 1.00 96.94 148 GLN A C 1
ATOM 1209 O O . GLN A 1 148 ? 10.540 -13.133 -0.752 1.00 96.94 148 GLN A O 1
ATOM 1214 N N . ASN A 1 149 ? 12.208 -11.980 0.187 1.00 96.50 149 ASN A N 1
ATOM 1215 C CA . ASN A 1 149 ? 11.719 -12.237 1.533 1.00 96.50 149 ASN A CA 1
ATOM 1216 C C . ASN A 1 149 ? 10.409 -11.498 1.825 1.00 96.50 149 ASN A C 1
ATOM 1218 O O . ASN A 1 149 ? 9.497 -12.107 2.378 1.00 96.50 149 ASN A O 1
ATOM 1222 N N . ILE A 1 150 ? 10.283 -10.227 1.420 1.00 95.94 150 ILE A N 1
ATOM 1223 C CA . ILE A 1 150 ? 9.016 -9.491 1.561 1.00 95.94 150 ILE A CA 1
ATOM 1224 C C . ILE A 1 150 ? 7.933 -10.159 0.705 1.00 95.94 150 ILE A C 1
ATOM 1226 O O . ILE A 1 150 ? 6.818 -10.372 1.171 1.00 95.94 150 ILE A O 1
ATOM 1230 N N . HIS A 1 151 ? 8.261 -10.558 -0.524 1.00 96.69 151 HIS A N 1
ATOM 1231 C CA . HIS A 1 151 ? 7.329 -11.261 -1.401 1.00 96.69 151 HIS A CA 1
ATOM 1232 C C . HIS A 1 151 ? 6.838 -12.593 -0.804 1.00 96.69 151 HIS A C 1
ATOM 1234 O O . HIS A 1 151 ? 5.638 -12.853 -0.803 1.00 96.69 151 HIS A O 1
ATOM 1240 N N . ARG A 1 152 ? 7.735 -13.393 -0.208 1.00 95.62 152 ARG A N 1
ATOM 1241 C CA . ARG A 1 152 ? 7.368 -14.629 0.505 1.00 95.62 152 ARG A CA 1
ATOM 1242 C C . ARG A 1 152 ? 6.481 -14.367 1.714 1.00 95.62 152 ARG A C 1
ATOM 1244 O O . ARG A 1 152 ? 5.624 -15.190 1.995 1.00 95.62 152 ARG A O 1
ATOM 1251 N N . LEU A 1 153 ? 6.663 -13.256 2.430 1.00 94.25 153 LEU A N 1
ATOM 1252 C CA . LEU A 1 153 ? 5.744 -12.884 3.509 1.00 94.25 153 LEU A CA 1
ATOM 1253 C C . LEU A 1 153 ? 4.346 -12.575 2.963 1.00 94.25 153 LEU A C 1
ATOM 1255 O O . LEU A 1 153 ? 3.360 -13.072 3.496 1.00 94.25 153 LEU A O 1
ATOM 1259 N N . VAL A 1 154 ? 4.263 -11.809 1.871 1.00 93.25 154 VAL A N 1
ATOM 1260 C CA . VAL A 1 154 ? 2.990 -11.500 1.197 1.00 93.25 154 VAL A CA 1
ATOM 1261 C C . VAL A 1 154 ? 2.281 -12.780 0.738 1.00 93.25 154 VAL A C 1
ATOM 1263 O O . VAL A 1 154 ? 1.070 -12.901 0.919 1.00 93.25 154 VAL A O 1
ATOM 1266 N N . GLU A 1 155 ? 3.027 -13.739 0.183 1.00 93.62 155 GLU A N 1
ATOM 1267 C CA . GLU A 1 155 ? 2.521 -15.057 -0.220 1.00 93.62 155 GLU A CA 1
ATOM 1268 C C . GLU A 1 155 ? 2.096 -15.904 0.992 1.00 93.62 155 GLU A C 1
ATOM 1270 O O . GLU A 1 155 ? 0.984 -16.424 1.018 1.00 93.62 155 GLU A O 1
ATOM 1275 N N . HIS A 1 156 ? 2.942 -15.997 2.022 1.00 92.94 156 HIS A N 1
ATOM 1276 C CA . HIS A 1 156 ? 2.697 -16.795 3.226 1.00 92.94 156 HIS A CA 1
ATOM 1277 C C . HIS A 1 156 ? 1.435 -16.359 3.970 1.00 92.94 156 HIS A C 1
ATOM 1279 O O . HIS A 1 156 ? 0.644 -17.198 4.397 1.00 92.94 156 HIS A O 1
ATOM 1285 N N . HIS A 1 157 ? 1.238 -15.048 4.091 1.00 91.62 157 HIS A N 1
ATOM 1286 C CA . HIS A 1 157 ? 0.069 -14.468 4.738 1.00 91.62 157 HIS A CA 1
ATOM 1287 C C . HIS A 1 157 ? -1.140 -14.339 3.802 1.00 91.62 157 HIS A C 1
ATOM 1289 O O . HIS A 1 157 ? -2.192 -13.893 4.246 1.00 91.62 157 HIS A O 1
ATOM 1295 N N . ASN A 1 158 ? -1.021 -14.716 2.523 1.00 92.62 158 ASN A N 1
ATOM 1296 C CA . ASN A 1 158 ? -2.083 -14.597 1.522 1.00 92.62 158 ASN A CA 1
ATOM 1297 C C . ASN A 1 158 ? -2.736 -13.196 1.499 1.00 92.62 158 ASN A C 1
ATOM 1299 O O . ASN A 1 158 ? -3.962 -13.046 1.491 1.00 92.62 158 ASN A O 1
ATOM 1303 N N . LEU A 1 159 ? -1.899 -12.152 1.531 1.00 91.88 159 LEU A N 1
ATOM 1304 C CA . LEU A 1 159 ? -2.342 -10.767 1.716 1.00 91.88 159 LEU A CA 1
ATOM 1305 C C . LEU A 1 159 ? -3.386 -10.309 0.681 1.00 91.88 159 LEU A C 1
ATOM 1307 O O . LEU A 1 159 ? -4.354 -9.675 1.105 1.00 91.88 159 LEU A O 1
ATOM 1311 N N . PRO A 1 160 ? -3.258 -10.593 -0.635 1.00 91.81 160 PRO A N 1
ATOM 1312 C CA . PRO A 1 160 ? -4.246 -10.134 -1.614 1.00 91.81 160 PRO A CA 1
ATOM 1313 C C . PRO A 1 160 ? -5.654 -10.692 -1.377 1.00 91.81 160 PRO A C 1
ATOM 1315 O O . PRO A 1 160 ? -6.624 -9.948 -1.497 1.00 91.81 160 PRO A O 1
ATOM 1318 N N . ASP A 1 161 ? -5.774 -11.968 -1.000 1.00 92.69 161 ASP A N 1
ATOM 1319 C CA . ASP A 1 161 ? -7.064 -12.604 -0.703 1.00 92.69 161 ASP A CA 1
ATOM 1320 C C . ASP A 1 161 ? -7.674 -12.079 0.599 1.00 92.69 161 ASP A C 1
ATOM 1322 O O . ASP A 1 161 ? -8.859 -11.750 0.631 1.00 92.69 161 ASP A O 1
ATOM 1326 N N . LEU A 1 162 ? -6.870 -11.943 1.663 1.00 93.38 162 LEU A N 1
ATOM 1327 C CA . LEU A 1 162 ? -7.337 -11.353 2.921 1.00 93.38 162 LEU A CA 1
ATOM 1328 C C . LEU A 1 162 ? -7.823 -9.919 2.715 1.00 93.38 162 LEU A C 1
ATOM 1330 O O . LEU A 1 162 ? -8.891 -9.560 3.204 1.00 93.38 162 LEU A O 1
ATOM 1334 N N . MET A 1 163 ? -7.071 -9.123 1.951 1.00 94.25 163 MET A N 1
ATOM 1335 C CA . MET A 1 163 ? -7.468 -7.766 1.590 1.00 94.25 163 MET A CA 1
ATOM 1336 C C . MET A 1 163 ? -8.778 -7.778 0.796 1.00 94.25 163 MET A C 1
ATOM 1338 O O . MET A 1 163 ? -9.682 -7.015 1.111 1.00 94.25 163 MET A O 1
ATOM 1342 N N . TYR A 1 164 ? -8.920 -8.660 -0.195 1.00 92.94 164 TYR A N 1
ATOM 1343 C CA . TYR A 1 164 ? -10.156 -8.770 -0.970 1.00 92.94 164 TYR A CA 1
ATOM 1344 C C . TYR A 1 164 ? -11.358 -9.120 -0.075 1.00 92.94 164 TYR A C 1
ATOM 1346 O O . TYR A 1 164 ? -12.348 -8.393 -0.057 1.00 92.94 164 TYR A O 1
ATOM 1354 N N . ARG A 1 165 ? -11.248 -10.167 0.754 1.00 94.06 165 ARG A N 1
ATOM 1355 C CA . ARG A 1 165 ? -12.322 -10.589 1.670 1.00 94.06 165 ARG A CA 1
ATOM 1356 C C . ARG A 1 165 ? -12.682 -9.532 2.713 1.00 94.06 165 ARG A C 1
ATOM 1358 O O . ARG A 1 165 ? -13.855 -9.410 3.055 1.00 94.06 165 ARG A O 1
ATOM 1365 N N . ALA A 1 166 ? -11.702 -8.781 3.215 1.00 94.88 166 ALA A N 1
ATOM 1366 C CA . ALA A 1 166 ? -11.928 -7.748 4.223 1.00 94.88 166 ALA A CA 1
ATOM 1367 C C . ALA A 1 166 ? -12.783 -6.584 3.705 1.00 94.88 166 ALA A C 1
ATOM 1369 O O . ALA A 1 166 ? -13.568 -6.036 4.469 1.00 94.88 166 ALA A O 1
ATOM 1370 N N . PHE A 1 167 ? -12.657 -6.218 2.427 1.00 94.38 167 PHE A N 1
ATOM 1371 C CA . PHE A 1 167 ? -13.398 -5.092 1.843 1.00 94.38 167 PHE A CA 1
ATOM 1372 C C . PHE A 1 167 ? -14.717 -5.496 1.158 1.00 94.38 167 PHE A C 1
ATOM 1374 O O . PHE A 1 167 ? -15.514 -4.622 0.827 1.00 94.38 167 PHE A O 1
ATOM 1381 N N . GLU A 1 168 ? -14.977 -6.792 0.969 1.00 93.62 168 GLU A N 1
ATOM 1382 C CA . GLU A 1 168 ? -16.248 -7.301 0.418 1.00 93.62 168 GLU A CA 1
ATOM 1383 C C . GLU A 1 168 ? -17.376 -7.361 1.464 1.00 93.62 168 GLU A C 1
ATOM 1385 O O . GLU A 1 168 ? -18.555 -7.324 1.111 1.00 93.62 168 GLU A O 1
ATOM 1390 N N . VAL A 1 169 ? -17.040 -7.437 2.757 1.00 93.50 169 VAL A N 1
ATOM 1391 C CA . VAL A 1 169 ? -18.024 -7.497 3.848 1.00 93.50 169 VAL A CA 1
ATOM 1392 C C . VAL A 1 169 ? -17.969 -6.221 4.674 1.00 93.50 169 VAL A C 1
ATOM 1394 O O . VAL A 1 169 ? -16.954 -5.910 5.292 1.00 93.50 169 VAL A O 1
ATOM 1397 N N . LEU A 1 170 ? -19.090 -5.503 4.732 1.00 95.69 170 LEU A N 1
ATOM 1398 C CA . LEU A 1 170 ? -19.198 -4.296 5.544 1.00 95.69 170 LEU A CA 1
ATOM 1399 C C . LEU A 1 170 ? -19.396 -4.640 7.031 1.00 95.69 170 LEU A C 1
ATOM 1401 O O . LEU A 1 170 ? -20.230 -5.492 7.358 1.00 95.69 170 LEU A O 1
ATOM 1405 N N . PRO A 1 171 ? -18.691 -3.952 7.946 1.00 96.81 171 PRO A N 1
ATOM 1406 C CA . PRO A 1 171 ? -19.022 -3.953 9.366 1.00 96.81 171 PRO A CA 1
ATOM 1407 C C . PRO A 1 171 ? -20.477 -3.542 9.642 1.00 96.81 171 PRO A C 1
ATOM 1409 O O . PRO A 1 171 ? -21.115 -2.825 8.870 1.00 96.81 171 PRO A O 1
ATOM 1412 N N . THR A 1 172 ? -21.017 -3.957 10.789 1.00 97.81 172 THR A N 1
ATOM 1413 C CA . THR A 1 172 ? -22.391 -3.596 11.166 1.00 97.81 172 THR A CA 1
ATOM 1414 C C . THR A 1 172 ? -22.436 -2.175 11.722 1.00 97.81 172 THR A C 1
ATOM 1416 O O . THR A 1 172 ? -21.844 -1.897 12.764 1.00 97.81 172 THR A O 1
ATOM 1419 N N . MET A 1 173 ? -23.190 -1.280 11.082 1.00 97.62 173 MET A N 1
ATOM 1420 C CA . MET A 1 173 ? -23.431 0.073 11.595 1.00 97.62 173 MET A CA 1
ATOM 1421 C C . MET A 1 173 ? -24.417 0.036 12.775 1.00 97.62 173 MET A C 1
ATOM 1423 O O . MET A 1 173 ? -25.630 -0.033 12.583 1.00 97.62 173 MET A O 1
ATOM 1427 N N . VAL A 1 174 ? -23.896 0.093 14.004 1.00 97.69 174 VAL A N 1
ATOM 1428 C CA . VAL A 1 174 ? -24.698 0.089 15.245 1.00 97.69 174 VAL A CA 1
ATOM 1429 C C . VAL A 1 174 ? -25.286 1.471 15.519 1.00 97.69 174 VAL A C 1
ATOM 1431 O O . VAL A 1 174 ? -26.410 1.602 16.000 1.00 97.69 174 VAL A O 1
ATOM 1434 N N . MET A 1 175 ? -24.532 2.517 15.189 1.00 96.88 175 MET A N 1
ATOM 1435 C CA . MET A 1 175 ? -24.986 3.899 15.255 1.00 96.88 175 MET A CA 1
ATOM 1436 C C . MET A 1 175 ? -24.331 4.733 14.159 1.00 96.88 175 MET A C 1
ATOM 1438 O O . MET A 1 175 ? -23.292 4.374 13.617 1.00 96.88 175 MET A O 1
ATOM 1442 N N . ASN A 1 176 ? -24.936 5.874 13.843 1.00 96.69 176 ASN A N 1
ATOM 1443 C CA . ASN A 1 176 ? -24.351 6.821 12.899 1.00 96.69 176 ASN A CA 1
ATOM 1444 C C . ASN A 1 176 ? -23.023 7.390 13.461 1.00 96.69 176 ASN A C 1
ATOM 1446 O O . ASN A 1 176 ? -22.982 7.712 14.657 1.00 96.69 176 ASN A O 1
ATOM 1450 N N . PRO A 1 177 ? -21.993 7.608 12.616 1.00 98.00 177 PRO A N 1
ATOM 1451 C CA . PRO A 1 177 ? -20.745 8.276 12.988 1.00 98.00 177 PRO A CA 1
ATOM 1452 C C . PRO A 1 177 ? -20.902 9.552 13.822 1.00 98.00 177 PRO A C 1
ATOM 1454 O O . PRO A 1 177 ? -20.111 9.793 14.731 1.00 98.00 177 PRO A O 1
ATOM 1457 N N . TYR A 1 178 ? -21.946 10.352 13.578 1.00 97.56 178 TYR A N 1
ATOM 1458 C CA . TYR A 1 178 ? -22.253 11.528 14.394 1.00 97.56 178 TYR A CA 1
ATOM 1459 C C . TYR A 1 178 ? -22.454 11.168 15.873 1.00 97.56 178 TYR A C 1
ATOM 1461 O O . TYR A 1 178 ? -21.880 11.814 16.744 1.00 97.56 178 TYR A O 1
ATOM 1469 N N . HIS A 1 179 ? -23.242 10.130 16.167 1.00 97.00 179 HIS A N 1
ATOM 1470 C CA . HIS A 1 179 ? -23.511 9.700 17.540 1.00 97.00 179 HIS A CA 1
ATOM 1471 C C . HIS A 1 179 ? -22.284 9.062 18.195 1.00 97.00 179 HIS A C 1
ATOM 1473 O O . HIS A 1 179 ? -22.024 9.335 19.366 1.00 97.00 179 HIS A O 1
ATOM 1479 N N . ALA A 1 180 ? -21.506 8.281 17.441 1.00 97.44 180 ALA A N 1
ATOM 1480 C CA . ALA A 1 180 ? -20.241 7.736 17.930 1.00 97.44 180 ALA A CA 1
ATOM 1481 C C . ALA A 1 180 ? -19.271 8.861 18.325 1.00 97.44 180 ALA A C 1
ATOM 1483 O O . ALA A 1 180 ? -18.717 8.851 19.423 1.00 97.44 180 ALA A O 1
ATOM 1484 N N . PHE A 1 181 ? -19.161 9.891 17.483 1.00 97.56 181 PHE A N 1
ATOM 1485 C CA . PHE A 1 181 ? -18.346 11.065 17.774 1.00 97.56 181 PHE A CA 1
ATOM 1486 C C . PHE A 1 181 ? -18.872 11.865 18.976 1.00 97.56 181 PHE A C 1
ATOM 1488 O O . PHE A 1 181 ? -18.085 12.319 19.803 1.00 97.56 181 PHE A O 1
ATOM 1495 N N . GLN A 1 182 ? -20.195 11.998 19.145 1.00 97.62 182 GLN A N 1
ATOM 1496 C CA . GLN A 1 182 ? -20.755 12.600 20.362 1.00 97.62 182 GLN A CA 1
ATOM 1497 C C . GLN A 1 182 ? -20.350 11.814 21.615 1.00 97.62 182 GLN A C 1
ATOM 1499 O O . GLN A 1 182 ? -19.934 12.432 22.592 1.00 97.62 182 GLN A O 1
ATOM 1504 N N . LYS A 1 183 ? -20.416 10.477 21.608 1.00 96.69 183 LYS A N 1
ATOM 1505 C CA . LYS A 1 183 ? -19.958 9.657 22.747 1.00 96.69 183 LYS A CA 1
ATOM 1506 C C . LYS A 1 183 ? -18.460 9.841 23.022 1.00 96.69 183 LYS A C 1
ATOM 1508 O O . LYS A 1 183 ? -18.059 9.986 24.177 1.00 96.69 183 LYS A O 1
ATOM 1513 N N . GLU A 1 184 ? -17.640 9.946 21.978 1.00 96.25 184 GLU A N 1
ATOM 1514 C CA . GLU A 1 184 ? -16.215 10.268 22.115 1.00 96.25 184 GLU A CA 1
ATOM 1515 C C . GLU A 1 184 ? -15.978 11.631 22.790 1.00 96.25 184 GLU A C 1
ATOM 1517 O O . GLU A 1 184 ? -15.158 11.715 23.708 1.00 96.25 184 GLU A O 1
ATOM 1522 N N . LEU A 1 185 ? -16.731 12.674 22.416 1.00 96.56 185 LEU A N 1
ATOM 1523 C CA . LEU A 1 185 ? -16.643 14.001 23.047 1.00 96.56 185 LEU A CA 1
ATOM 1524 C C . LEU A 1 185 ? -17.025 13.990 24.536 1.00 96.56 185 LEU A C 1
ATOM 1526 O O . LEU A 1 185 ? -16.501 14.796 25.303 1.00 96.56 185 LEU A O 1
ATOM 1530 N N . HIS A 1 186 ? -17.899 13.073 24.958 1.00 96.38 186 HIS A N 1
ATOM 1531 C CA . HIS A 1 186 ? -18.271 12.889 26.365 1.00 96.38 186 HIS A CA 1
ATOM 1532 C C . HIS A 1 186 ? -17.272 12.017 27.152 1.00 96.38 186 HIS A C 1
ATOM 1534 O O . HIS A 1 186 ? -17.461 11.789 28.346 1.00 96.38 186 HIS A O 1
ATOM 1540 N N . GLY A 1 187 ? -16.191 11.538 26.524 1.00 95.75 187 GLY A N 1
ATOM 1541 C CA . GLY A 1 187 ? -15.205 10.667 27.173 1.00 95.75 187 GLY A CA 1
ATOM 1542 C C . GLY A 1 187 ? -15.698 9.229 27.398 1.00 95.75 187 GLY A C 1
ATOM 1543 O O . GLY A 1 187 ? -15.123 8.483 28.204 1.00 95.75 187 GLY A O 1
ATOM 1544 N N . GLU A 1 188 ? -16.745 8.810 26.680 1.00 96.94 188 GLU A N 1
ATOM 1545 C CA . GLU A 1 188 ? -17.339 7.464 26.741 1.00 96.94 188 GLU A CA 1
ATOM 1546 C C . GLU A 1 188 ? -16.568 6.452 25.880 1.00 96.94 188 GLU A C 1
ATOM 1548 O O . GLU A 1 188 ? -17.139 5.665 25.130 1.00 96.94 188 GLU A O 1
ATOM 1553 N N . VAL A 1 189 ? -15.242 6.488 25.968 1.00 97.44 189 VAL A N 1
ATOM 1554 C CA . VAL A 1 189 ? -14.324 5.732 25.113 1.00 97.44 189 VAL A CA 1
ATOM 1555 C C . VAL A 1 189 ? -13.239 5.063 25.934 1.00 97.44 189 VAL A C 1
ATOM 1557 O O . VAL A 1 189 ? -12.801 5.599 26.956 1.00 97.44 189 VAL A O 1
ATOM 1560 N N . GLU A 1 190 ? -12.802 3.901 25.478 1.00 97.56 190 GLU A N 1
ATOM 1561 C CA . GLU A 1 190 ? -11.681 3.153 26.033 1.00 97.56 190 GLU A CA 1
ATOM 1562 C C . GLU A 1 190 ? -10.816 2.567 24.914 1.00 97.56 190 GLU A C 1
ATOM 1564 O O . GLU A 1 190 ? -11.259 2.429 23.773 1.00 97.56 190 GLU A O 1
ATOM 1569 N N . GLU A 1 191 ? -9.564 2.254 25.237 1.00 97.50 191 GLU A N 1
ATOM 1570 C CA . GLU A 1 191 ? -8.679 1.527 24.333 1.00 97.50 191 GLU A CA 1
ATOM 1571 C C . GLU A 1 191 ? -8.723 0.038 24.645 1.00 97.50 191 GLU A C 1
ATOM 1573 O O . GLU A 1 191 ? -8.670 -0.380 25.803 1.00 97.50 191 GLU A O 1
ATOM 1578 N N . VAL A 1 192 ? -8.798 -0.762 23.591 1.00 97.75 192 VAL A N 1
ATOM 1579 C CA . VAL A 1 192 ? -8.801 -2.223 23.660 1.00 97.75 192 VAL A CA 1
ATOM 1580 C C . VAL A 1 192 ? -7.779 -2.753 22.671 1.00 97.75 192 VAL A C 1
ATOM 1582 O O . VAL A 1 192 ? -7.467 -2.082 21.687 1.00 97.75 192 VAL A O 1
ATOM 1585 N N . TYR A 1 193 ? -7.252 -3.949 22.913 1.00 97.75 193 TYR A N 1
ATOM 1586 C CA . TYR A 1 193 ? -6.394 -4.592 21.925 1.00 97.75 193 TYR A CA 1
ATOM 1587 C C . TYR A 1 193 ? -7.175 -4.900 20.645 1.00 97.75 193 TYR A C 1
ATOM 1589 O O . TYR A 1 193 ? -8.383 -5.144 20.689 1.00 97.75 193 TYR A O 1
ATOM 1597 N N . LEU A 1 194 ? -6.479 -4.873 19.508 1.00 96.00 194 LEU A N 1
ATOM 1598 C CA . LEU A 1 194 ? -7.057 -5.093 18.182 1.00 96.00 194 LEU A CA 1
ATOM 1599 C C . LEU A 1 194 ? -7.830 -6.421 18.117 1.00 96.00 194 LEU A C 1
ATOM 1601 O O . LEU A 1 194 ? -8.956 -6.466 17.638 1.00 96.00 194 LEU A O 1
ATOM 1605 N N . GLU A 1 195 ? -7.267 -7.487 18.678 1.00 95.44 195 GLU A N 1
ATOM 1606 C CA . GLU A 1 195 ? -7.886 -8.813 18.785 1.00 95.44 195 GLU A CA 1
ATOM 1607 C C . GLU A 1 195 ? -9.188 -8.843 19.606 1.00 95.44 195 GLU A C 1
ATOM 1609 O O . GLU A 1 195 ? -10.020 -9.725 19.397 1.00 95.44 195 GLU A O 1
ATOM 1614 N N . ASP A 1 196 ? -9.399 -7.863 20.488 1.00 96.19 196 ASP A N 1
ATOM 1615 C CA . ASP A 1 196 ? -10.559 -7.770 21.378 1.00 96.19 196 ASP A CA 1
ATOM 1616 C C . ASP A 1 196 ? -11.647 -6.819 20.842 1.00 96.19 196 ASP A C 1
ATOM 1618 O O . ASP A 1 196 ? -12.564 -6.452 21.583 1.00 96.19 196 ASP A O 1
ATOM 1622 N N . MET A 1 197 ? -11.547 -6.361 19.587 1.00 95.88 197 MET A N 1
ATOM 1623 C CA . MET A 1 197 ? -12.470 -5.366 19.021 1.00 95.88 197 MET A CA 1
ATOM 1624 C C . MET A 1 197 ? -13.804 -5.950 18.524 1.00 95.88 197 MET A C 1
ATOM 1626 O O . MET A 1 197 ? -14.756 -5.204 18.291 1.00 95.88 197 MET A O 1
ATOM 1630 N N . VAL A 1 198 ? -13.893 -7.272 18.337 1.00 96.56 198 VAL A N 1
ATOM 1631 C CA . VAL A 1 198 ? -15.133 -7.930 17.886 1.00 96.56 198 VAL A CA 1
ATOM 1632 C C . VAL A 1 198 ? -16.230 -7.724 18.927 1.00 96.56 198 VAL A C 1
ATOM 1634 O O . VAL A 1 198 ? -16.018 -7.914 20.123 1.00 96.56 198 VAL A O 1
ATOM 1637 N N . GLY A 1 199 ? -17.414 -7.317 18.471 1.00 96.62 199 GLY A N 1
ATOM 1638 C CA . GLY A 1 199 ? -18.545 -6.993 19.339 1.00 96.62 199 GLY A CA 1
ATOM 1639 C C . GLY A 1 199 ? -18.442 -5.638 20.047 1.00 96.62 199 GLY A C 1
ATOM 1640 O O . GLY A 1 199 ? -19.304 -5.329 20.867 1.00 96.62 199 GLY A O 1
ATOM 1641 N N . LYS A 1 200 ? -17.424 -4.818 19.747 1.00 97.06 200 LYS A N 1
ATOM 1642 C CA . LYS A 1 200 ? -17.275 -3.461 20.291 1.00 97.06 200 LYS A CA 1
ATOM 1643 C C . LYS A 1 200 ? -17.518 -2.412 19.210 1.00 97.06 200 LYS A C 1
ATOM 1645 O O . LYS A 1 200 ? -17.145 -2.591 18.052 1.00 97.06 200 LYS A O 1
ATOM 1650 N N . VAL A 1 201 ? -18.152 -1.304 19.593 1.00 97.81 201 VAL A N 1
ATOM 1651 C CA . VAL A 1 201 ? -18.444 -0.198 18.672 1.00 97.81 201 VAL A CA 1
ATOM 1652 C C . VAL A 1 201 ? -17.206 0.681 18.541 1.00 97.81 201 VAL A C 1
ATOM 1654 O O . VAL A 1 201 ? -16.723 1.222 19.534 1.00 97.81 201 VAL A O 1
ATOM 1657 N N . ASN A 1 202 ? -16.698 0.839 17.324 1.00 98.06 202 ASN A N 1
ATOM 1658 C CA . ASN A 1 202 ? -15.499 1.624 17.054 1.00 98.06 202 ASN A CA 1
ATOM 1659 C C . ASN A 1 202 ? -15.773 3.117 17.247 1.00 98.06 202 ASN A C 1
ATOM 1661 O O . ASN A 1 202 ? -16.784 3.646 16.778 1.00 98.06 202 ASN A O 1
ATOM 1665 N N . ALA A 1 203 ? -14.865 3.802 17.942 1.00 97.56 203 ALA A N 1
ATOM 1666 C CA . ALA A 1 203 ? -14.954 5.242 18.163 1.00 97.56 203 ALA A CA 1
ATOM 1667 C C . ALA A 1 203 ? -14.316 6.031 17.011 1.00 97.56 203 ALA A C 1
ATOM 1669 O O . ALA A 1 203 ? -14.803 7.095 16.641 1.00 97.56 203 ALA A O 1
ATOM 1670 N N . ASN A 1 204 ? -13.236 5.506 16.429 1.00 96.75 204 ASN A N 1
ATOM 1671 C CA . ASN A 1 204 ? -12.511 6.150 15.339 1.00 96.75 204 ASN A CA 1
ATOM 1672 C C . ASN A 1 204 ? -12.633 5.362 14.033 1.00 96.75 204 ASN A C 1
ATOM 1674 O O . ASN A 1 204 ? -12.984 4.184 14.019 1.00 96.75 204 ASN A O 1
ATOM 1678 N N . MET A 1 205 ? -12.330 6.045 12.930 1.00 98.19 205 MET A N 1
ATOM 1679 C CA . MET A 1 205 ? -12.175 5.404 11.630 1.00 98.19 205 MET A CA 1
ATOM 1680 C C . MET A 1 205 ? -10.877 4.591 11.617 1.00 98.19 205 MET A C 1
ATOM 1682 O O . MET A 1 205 ? -9.840 5.109 12.033 1.00 98.19 205 MET A O 1
ATOM 1686 N N . ILE A 1 206 ? -10.930 3.365 11.096 1.00 98.06 206 ILE A N 1
ATOM 1687 C CA . ILE A 1 206 ? -9.748 2.535 10.842 1.00 98.06 206 ILE A CA 1
ATOM 1688 C C . ILE A 1 206 ? -9.459 2.557 9.344 1.00 98.06 206 ILE A C 1
ATOM 1690 O O . ILE A 1 206 ? -10.304 2.185 8.524 1.00 98.06 206 ILE A O 1
ATOM 1694 N N . LEU A 1 207 ? -8.260 3.012 8.989 1.00 97.50 207 LEU A N 1
ATOM 1695 C CA . LEU A 1 207 ? -7.823 3.227 7.613 1.00 97.50 207 LEU A CA 1
ATOM 1696 C C . LEU A 1 207 ? -6.440 2.579 7.408 1.00 97.50 207 LEU A C 1
ATOM 1698 O O . LEU A 1 207 ? -5.424 3.192 7.744 1.00 97.50 207 LEU A O 1
ATOM 1702 N N . PRO A 1 208 ? -6.394 1.335 6.897 1.00 96.31 208 PRO A N 1
ATOM 1703 C CA . PRO A 1 208 ? -5.150 0.609 6.664 1.00 96.31 208 PRO A CA 1
ATOM 1704 C C . PRO A 1 208 ? -4.483 0.982 5.334 1.00 96.31 208 PRO A C 1
ATOM 1706 O O . PRO A 1 208 ? -5.154 1.193 4.317 1.00 96.31 208 PRO A O 1
ATOM 1709 N N . TYR A 1 209 ? -3.151 0.969 5.324 1.00 94.00 209 TYR A N 1
ATOM 1710 C CA . TYR A 1 209 ? -2.308 1.063 4.138 1.00 94.00 209 TYR A CA 1
ATOM 1711 C C . TYR A 1 209 ? -1.450 -0.204 4.010 1.00 94.00 209 TYR A C 1
ATOM 1713 O O . TYR A 1 209 ? -0.561 -0.430 4.833 1.00 94.00 209 TYR A O 1
ATOM 1721 N N . PRO A 1 210 ? -1.667 -1.035 2.971 1.00 90.81 210 PRO A N 1
ATOM 1722 C CA . PRO A 1 210 ? -2.673 -0.928 1.899 1.00 90.81 210 PRO A CA 1
ATOM 1723 C C . PRO A 1 210 ? -4.116 -1.273 2.354 1.00 90.81 210 PRO A C 1
ATOM 1725 O O . PRO A 1 210 ? -4.285 -1.888 3.402 1.00 90.81 210 PRO A O 1
ATOM 1728 N N . PRO A 1 211 ? -5.165 -0.939 1.563 1.00 90.38 211 PRO A N 1
ATOM 1729 C CA . PRO A 1 211 ? -5.128 -0.232 0.281 1.00 90.38 211 PRO A CA 1
ATOM 1730 C C . PRO A 1 211 ? -5.253 1.297 0.386 1.00 90.38 211 PRO A C 1
ATOM 1732 O O . PRO A 1 211 ? -5.189 1.953 -0.657 1.00 90.38 211 PRO A O 1
ATOM 1735 N N . GLY A 1 212 ? -5.415 1.868 1.583 1.00 91.25 212 GLY A N 1
ATOM 1736 C CA . GLY A 1 212 ? -5.634 3.304 1.788 1.00 91.25 212 GLY A CA 1
ATOM 1737 C C . GLY A 1 212 ? -7.083 3.742 1.566 1.00 91.25 212 GLY A C 1
ATOM 1738 O O . GLY A 1 212 ? -7.325 4.842 1.072 1.00 91.25 212 GLY A O 1
ATOM 1739 N N . VAL A 1 213 ? -8.040 2.866 1.888 1.00 93.19 213 VAL A N 1
ATOM 1740 C CA . VAL A 1 213 ? -9.492 3.115 1.832 1.00 93.19 213 VAL A CA 1
ATOM 1741 C C . VAL A 1 213 ? -10.089 2.801 3.210 1.00 93.19 213 VAL A C 1
ATOM 1743 O O . VAL A 1 213 ? -9.624 1.843 3.833 1.00 93.19 213 VAL A O 1
ATOM 1746 N N . PRO A 1 214 ? -11.066 3.584 3.716 1.00 97.00 214 PRO A N 1
ATOM 1747 C CA . PRO A 1 214 ? -11.660 3.335 5.027 1.00 97.00 214 PRO A CA 1
ATOM 1748 C C . PRO A 1 214 ? -12.200 1.911 5.139 1.00 97.00 214 PRO A C 1
ATOM 1750 O O . PRO A 1 214 ? -12.981 1.483 4.291 1.00 97.00 214 PRO A O 1
ATOM 1753 N N . LEU A 1 215 ? -11.768 1.198 6.179 1.00 97.25 215 LEU A N 1
ATOM 1754 C CA . LEU A 1 215 ? -12.171 -0.183 6.438 1.00 97.25 215 LEU A CA 1
ATOM 1755 C C . LEU A 1 215 ? -13.239 -0.269 7.535 1.00 97.25 215 LEU A C 1
ATOM 1757 O O . LEU A 1 215 ? -14.114 -1.125 7.473 1.00 97.25 215 LEU A O 1
ATOM 1761 N N . VAL A 1 216 ? -13.174 0.624 8.527 1.00 97.94 216 VAL A N 1
ATOM 1762 C CA . VAL A 1 216 ? -14.172 0.729 9.601 1.00 97.94 216 VAL A CA 1
ATOM 1763 C C . VAL A 1 216 ? -14.474 2.198 9.860 1.00 97.94 216 VAL A C 1
ATOM 1765 O O . VAL A 1 216 ? -13.551 3.008 9.964 1.00 97.94 216 VAL A O 1
ATOM 1768 N N . MET A 1 217 ? -15.749 2.543 9.994 1.00 98.25 217 MET A N 1
ATOM 1769 C CA . MET A 1 217 ? -16.221 3.879 10.351 1.00 98.25 217 MET A CA 1
ATOM 1770 C C . MET A 1 217 ? -16.538 3.996 11.852 1.00 98.25 217 MET A C 1
ATOM 1772 O O . MET A 1 217 ? -16.881 3.007 12.504 1.00 98.25 217 MET A O 1
ATOM 1776 N N . PRO A 1 218 ? -16.508 5.214 12.428 1.00 98.38 218 PRO A N 1
ATOM 1777 C CA . PRO A 1 218 ? -17.053 5.452 13.762 1.00 98.38 218 PRO A CA 1
ATOM 1778 C C . PRO A 1 218 ? -18.513 4.988 13.858 1.00 98.38 218 PRO A C 1
ATOM 1780 O O . PRO A 1 218 ? -19.330 5.332 13.006 1.00 98.38 218 PRO A O 1
ATOM 1783 N N . GLY A 1 219 ? -18.858 4.243 14.906 1.00 97.56 219 GLY A N 1
ATOM 1784 C CA . GLY A 1 219 ? -20.205 3.694 15.104 1.00 97.56 219 GLY A CA 1
ATOM 1785 C C . GLY A 1 219 ? -20.438 2.318 14.476 1.00 97.56 219 GLY A C 1
ATOM 1786 O O . GLY A 1 219 ? -21.487 1.711 14.719 1.00 97.56 219 GLY A O 1
ATOM 1787 N N . GLU A 1 220 ? -19.468 1.795 13.725 1.00 98.25 220 GLU A N 1
ATOM 1788 C CA . GLU A 1 220 ? -19.486 0.424 13.226 1.00 98.25 220 GLU A CA 1
ATOM 1789 C C . GLU A 1 220 ? -18.886 -0.568 14.225 1.00 98.25 220 GLU A C 1
ATOM 1791 O O . GLU A 1 220 ? -18.000 -0.251 15.024 1.00 98.25 220 GLU A O 1
ATOM 1796 N N . MET A 1 221 ? -19.367 -1.803 14.160 1.00 97.94 221 MET A N 1
ATOM 1797 C CA . MET A 1 221 ? -18.949 -2.916 15.000 1.00 97.94 221 MET A CA 1
ATOM 1798 C C . MET A 1 221 ? -18.589 -4.111 14.127 1.00 97.94 221 MET A C 1
ATOM 1800 O O . MET A 1 221 ? -19.339 -4.472 13.215 1.00 97.94 221 MET A O 1
ATOM 1804 N N . LEU A 1 222 ? -17.464 -4.753 14.444 1.00 96.62 222 LEU A N 1
ATOM 1805 C CA . LEU A 1 222 ? -17.115 -6.025 13.822 1.00 96.62 222 LEU A CA 1
ATOM 1806 C C . LEU A 1 222 ? -17.928 -7.151 14.456 1.00 96.62 222 LEU A C 1
ATOM 1808 O O . LEU A 1 222 ? -17.975 -7.279 15.681 1.00 96.62 222 LEU A O 1
ATOM 1812 N N . THR A 1 223 ? -18.551 -7.968 13.618 1.00 95.25 223 THR A N 1
ATOM 1813 C CA . THR A 1 223 ? -19.275 -9.182 14.009 1.00 95.25 223 THR A CA 1
ATOM 1814 C C . THR A 1 223 ? -18.540 -10.414 13.480 1.00 95.25 223 THR A C 1
ATOM 1816 O O . THR A 1 223 ? -17.512 -10.299 12.815 1.00 95.25 223 THR A O 1
ATOM 1819 N N . GLU A 1 224 ? -19.065 -11.609 13.754 1.00 93.31 224 GLU A N 1
ATOM 1820 C CA . GLU A 1 224 ? -18.524 -12.844 13.170 1.00 93.31 224 GLU A CA 1
ATOM 1821 C C . GLU A 1 224 ? -18.631 -12.865 11.636 1.00 93.31 224 GLU A C 1
ATOM 1823 O O . GLU A 1 224 ? -17.772 -13.439 10.973 1.00 93.31 224 GLU A O 1
ATOM 1828 N N . GLU A 1 225 ? -19.634 -12.195 11.058 1.00 93.00 225 GLU A N 1
ATOM 1829 C CA . GLU A 1 225 ? -19.788 -12.086 9.601 1.00 93.00 225 GLU A CA 1
ATOM 1830 C C . GLU A 1 225 ? -18.677 -11.230 8.981 1.00 93.00 225 GLU A C 1
ATOM 1832 O O . GLU A 1 225 ? -18.127 -11.585 7.941 1.00 93.00 225 GLU A O 1
ATOM 1837 N N . SER A 1 226 ? -18.291 -10.140 9.651 1.00 94.88 226 SER A N 1
ATOM 1838 C CA . SER A 1 226 ? -17.215 -9.244 9.216 1.00 94.88 226 SER A CA 1
ATOM 1839 C C . SER A 1 226 ? -15.859 -9.584 9.851 1.00 94.88 226 SER A C 1
ATOM 1841 O O . SER A 1 226 ? -14.967 -8.737 9.885 1.00 94.88 226 SER A O 1
ATOM 1843 N N . ARG A 1 227 ? -15.670 -10.806 10.371 1.00 93.62 227 ARG A N 1
ATOM 1844 C CA . ARG A 1 227 ? -14.392 -11.262 10.950 1.00 93.62 227 ARG A CA 1
ATOM 1845 C C . ARG A 1 227 ? -13.187 -11.141 9.995 1.00 93.62 227 ARG A C 1
ATOM 1847 O O . ARG A 1 227 ? -12.116 -10.799 10.501 1.00 93.62 227 ARG A O 1
ATOM 1854 N N . PRO A 1 228 ? -13.318 -11.304 8.658 1.00 95.88 228 PRO A N 1
ATOM 1855 C CA . PRO A 1 228 ? -12.206 -11.072 7.730 1.00 95.88 228 PRO A CA 1
ATOM 1856 C C . PRO A 1 228 ? -11.559 -9.682 7.847 1.00 95.88 228 PRO A C 1
ATOM 1858 O O . PRO A 1 228 ? -10.369 -9.540 7.582 1.00 95.88 228 PRO A O 1
ATOM 1861 N N . VAL A 1 229 ? -12.311 -8.669 8.298 1.00 96.25 229 VAL A N 1
ATOM 1862 C CA . VAL A 1 229 ? -11.789 -7.322 8.578 1.00 96.25 229 VAL A CA 1
ATOM 1863 C C . VAL A 1 229 ? -10.713 -7.362 9.664 1.00 96.25 229 VAL A C 1
ATOM 1865 O O . VAL A 1 229 ? -9.638 -6.787 9.495 1.00 96.25 229 VAL A O 1
ATOM 1868 N N . LEU A 1 230 ? -10.976 -8.072 10.766 1.00 96.12 230 LEU A N 1
ATOM 1869 C CA . LEU A 1 230 ? -10.011 -8.230 11.853 1.00 96.12 230 LEU A CA 1
ATOM 1870 C C . LEU A 1 230 ? -8.808 -9.068 11.407 1.00 96.12 230 LEU A C 1
ATOM 1872 O O . LEU A 1 230 ? -7.675 -8.680 11.674 1.00 96.12 230 LEU A O 1
ATOM 1876 N N . GLU A 1 231 ? -9.047 -10.182 10.707 1.00 95.50 231 GLU A N 1
ATOM 1877 C CA . GLU A 1 231 ? -7.977 -11.061 10.203 1.00 95.50 231 GLU A CA 1
ATOM 1878 C C . GLU A 1 231 ? -6.987 -10.288 9.324 1.00 95.50 231 GLU A C 1
ATOM 1880 O O . GLU A 1 231 ? -5.773 -10.441 9.455 1.00 95.50 231 GLU A O 1
ATOM 1885 N N . PHE A 1 232 ? -7.498 -9.410 8.459 1.00 96.50 232 PHE A N 1
ATOM 1886 C CA . PHE A 1 232 ? -6.671 -8.556 7.617 1.00 96.50 232 PHE A CA 1
ATOM 1887 C C . PHE A 1 232 ? -5.849 -7.546 8.429 1.00 96.50 232 PHE A C 1
ATOM 1889 O O . PHE A 1 232 ? -4.649 -7.416 8.193 1.00 96.50 232 PHE A O 1
ATOM 1896 N N . LEU A 1 233 ? -6.454 -6.866 9.410 1.00 96.31 233 LEU A N 1
ATOM 1897 C CA . LEU A 1 233 ? -5.737 -5.920 10.273 1.00 96.31 233 LEU A CA 1
ATOM 1898 C C . LEU A 1 233 ? -4.645 -6.615 11.101 1.00 96.31 233 LEU A C 1
ATOM 1900 O O . LEU A 1 233 ? -3.529 -6.107 11.190 1.00 96.31 233 LEU A O 1
ATOM 1904 N N . GLN A 1 234 ? -4.934 -7.792 11.660 1.00 95.25 234 GLN A N 1
ATOM 1905 C CA . GLN A 1 234 ? -3.956 -8.594 12.402 1.00 95.25 234 GLN A CA 1
ATOM 1906 C C . GLN A 1 234 ? -2.790 -9.018 11.511 1.00 95.25 234 GLN A C 1
ATOM 1908 O O . GLN A 1 234 ? -1.632 -8.827 11.880 1.00 95.25 234 GLN A O 1
ATOM 1913 N N . MET A 1 235 ? -3.087 -9.509 10.308 1.00 94.94 235 MET A N 1
ATOM 1914 C CA . MET A 1 235 ? -2.067 -9.871 9.330 1.00 94.94 235 MET A CA 1
ATOM 1915 C C . MET A 1 235 ? -1.183 -8.672 8.963 1.00 94.94 235 MET A C 1
ATOM 1917 O O . MET A 1 235 ? 0.038 -8.813 8.901 1.00 94.94 235 MET A O 1
ATOM 1921 N N . LEU A 1 236 ? -1.762 -7.478 8.785 1.00 94.44 236 LEU A N 1
ATOM 1922 C CA . LEU A 1 236 ? -0.990 -6.259 8.537 1.00 94.44 236 LEU A CA 1
ATOM 1923 C C . LEU A 1 236 ? -0.041 -5.930 9.698 1.00 94.44 236 LEU A C 1
ATOM 1925 O O . LEU A 1 236 ? 1.100 -5.535 9.454 1.00 94.44 236 LEU A O 1
ATOM 1929 N N . CYS A 1 237 ? -0.475 -6.103 10.948 1.00 93.25 237 CYS A N 1
ATOM 1930 C CA . CYS A 1 237 ? 0.375 -5.927 12.128 1.00 93.25 237 CYS A CA 1
ATOM 1931 C C . CYS A 1 237 ? 1.518 -6.956 12.185 1.00 93.25 237 CYS A C 1
ATOM 1933 O O . CYS A 1 237 ? 2.641 -6.604 12.544 1.00 93.25 237 CYS A O 1
ATOM 1935 N N . GLU A 1 238 ? 1.250 -8.210 11.816 1.00 91.69 238 GLU A N 1
ATOM 1936 C CA . GLU A 1 238 ? 2.249 -9.284 11.780 1.00 91.69 238 GLU A CA 1
ATOM 1937 C C . GLU A 1 238 ? 3.293 -9.059 10.679 1.00 91.69 238 GLU A C 1
ATOM 1939 O O . GLU A 1 238 ? 4.499 -9.105 10.939 1.00 91.69 238 GLU A O 1
ATOM 1944 N N . ILE A 1 239 ? 2.859 -8.766 9.449 1.00 91.25 239 ILE A N 1
ATOM 1945 C CA . ILE A 1 239 ? 3.769 -8.604 8.309 1.00 91.25 239 ILE A CA 1
ATOM 1946 C C . ILE A 1 239 ? 4.703 -7.400 8.500 1.00 91.25 239 ILE A C 1
ATOM 1948 O O . ILE A 1 239 ? 5.908 -7.515 8.264 1.00 91.25 239 ILE A O 1
ATOM 1952 N N . GLY A 1 240 ? 4.182 -6.279 9.010 1.00 90.69 240 GLY A N 1
ATOM 1953 C CA . GLY A 1 240 ? 4.957 -5.052 9.215 1.00 90.69 240 GLY A CA 1
ATOM 1954 C C . GLY A 1 240 ? 5.910 -5.091 10.412 1.00 90.69 240 GLY A C 1
ATOM 1955 O O . GLY A 1 240 ? 6.692 -4.164 10.602 1.00 90.69 240 GLY A O 1
ATOM 1956 N N . ALA A 1 241 ? 5.907 -6.160 11.213 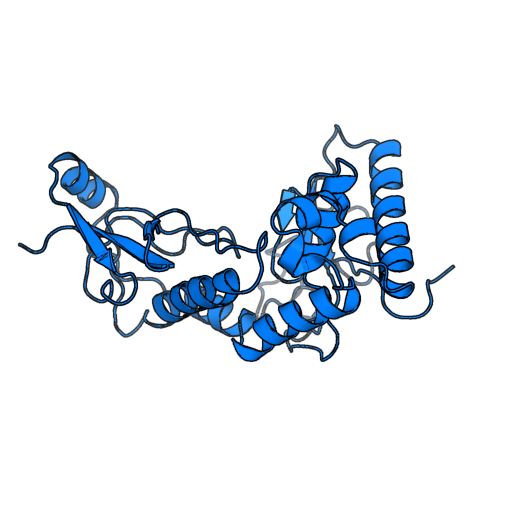1.00 91.94 241 ALA A N 1
ATOM 1957 C CA . ALA A 1 241 ? 6.864 -6.332 12.306 1.00 91.94 241 ALA A CA 1
ATOM 1958 C C . ALA A 1 241 ? 8.236 -6.878 11.852 1.00 91.94 241 ALA A C 1
ATOM 1960 O O . ALA A 1 241 ? 9.181 -6.878 12.641 1.00 91.94 241 ALA A O 1
ATOM 1961 N N . HIS A 1 242 ? 8.358 -7.367 10.611 1.00 93.38 242 HIS A N 1
ATOM 1962 C CA . HIS A 1 242 ? 9.521 -8.149 10.172 1.00 93.38 242 HIS A CA 1
ATOM 1963 C C . HIS A 1 242 ? 10.693 -7.320 9.623 1.00 93.38 242 HIS A C 1
ATOM 1965 O O . HIS A 1 242 ? 11.847 -7.710 9.807 1.00 93.38 242 HIS A O 1
ATOM 1971 N N . TYR A 1 243 ? 10.417 -6.219 8.918 1.00 94.44 243 TYR A N 1
ATOM 1972 C CA . TYR A 1 243 ? 11.424 -5.460 8.170 1.00 94.44 243 TYR A CA 1
ATOM 1973 C C . TYR A 1 243 ? 11.395 -3.977 8.566 1.00 94.44 243 TYR A C 1
ATOM 1975 O O . TYR A 1 243 ? 10.414 -3.306 8.248 1.00 94.44 243 TYR A O 1
ATOM 1983 N N . PRO A 1 244 ? 12.460 -3.444 9.201 1.00 94.69 244 PRO A N 1
ATOM 1984 C CA . PRO A 1 244 ? 12.562 -2.015 9.503 1.00 94.69 244 PRO A CA 1
ATOM 1985 C C . PRO A 1 244 ? 12.417 -1.167 8.235 1.00 94.69 244 PRO A C 1
ATOM 1987 O O . PRO A 1 244 ? 13.062 -1.463 7.225 1.00 94.69 244 PRO A O 1
ATOM 1990 N N . GLY A 1 245 ? 11.559 -0.157 8.266 1.00 93.19 245 GLY A N 1
ATOM 1991 C CA . GLY A 1 245 ? 11.198 0.679 7.121 1.00 93.19 245 GLY A CA 1
ATOM 1992 C C . GLY A 1 245 ? 10.031 0.168 6.287 1.00 93.19 245 GLY A C 1
ATOM 1993 O O . GLY A 1 245 ? 9.635 0.832 5.326 1.00 93.19 245 GLY A O 1
ATOM 1994 N N . PHE A 1 246 ? 9.490 -1.002 6.611 1.00 94.69 246 PHE A N 1
ATOM 1995 C CA . PHE A 1 246 ? 8.279 -1.558 6.009 1.00 94.69 246 PHE A CA 1
ATOM 1996 C C . PHE A 1 246 ? 7.220 -1.817 7.086 1.00 94.69 246 PHE A C 1
ATOM 1998 O O . PHE A 1 246 ? 6.512 -2.824 7.041 1.00 94.69 246 PHE A O 1
ATOM 2005 N N . GLU A 1 247 ? 7.147 -0.925 8.075 1.00 91.69 247 GLU A N 1
ATOM 2006 C CA . GLU A 1 247 ? 6.195 -1.007 9.172 1.00 91.69 247 GLU A CA 1
ATOM 2007 C C . GLU A 1 247 ? 4.748 -0.938 8.682 1.00 91.69 247 GLU A C 1
ATOM 2009 O O . GLU A 1 247 ? 4.420 -0.348 7.651 1.00 91.69 247 GLU A O 1
ATOM 2014 N N . THR A 1 248 ? 3.867 -1.535 9.478 1.00 86.38 248 THR A N 1
ATOM 2015 C CA . THR A 1 248 ? 2.425 -1.428 9.307 1.00 86.38 248 THR A CA 1
ATOM 2016 C C . THR A 1 248 ? 1.977 0.019 9.469 1.00 86.38 248 THR A C 1
ATOM 2018 O O . THR A 1 248 ? 2.278 0.645 10.486 1.00 86.38 248 THR A O 1
ATOM 2021 N N . ASP A 1 249 ? 1.178 0.510 8.527 1.00 92.50 249 ASP A N 1
ATOM 2022 C CA . ASP A 1 249 ? 0.543 1.819 8.631 1.00 92.50 249 ASP A CA 1
ATOM 2023 C C . ASP A 1 249 ? -0.982 1.662 8.649 1.00 92.50 249 ASP A C 1
ATOM 2025 O O . ASP A 1 249 ? -1.623 1.375 7.637 1.00 92.50 249 ASP A O 1
ATOM 2029 N N . ILE A 1 250 ? -1.566 1.774 9.843 1.00 96.19 250 ILE A N 1
ATOM 2030 C CA . ILE A 1 250 ? -3.013 1.713 10.058 1.00 96.19 250 ILE A CA 1
ATOM 2031 C C . ILE A 1 250 ? -3.412 2.937 10.870 1.00 96.19 250 ILE A C 1
ATOM 2033 O O . ILE A 1 250 ? -3.239 2.988 12.089 1.00 96.19 250 ILE A O 1
ATOM 2037 N N . HIS A 1 251 ? -4.005 3.923 10.206 1.00 97.06 251 HIS A N 1
ATOM 2038 C CA . HIS A 1 251 ? -4.581 5.063 10.902 1.00 97.06 251 HIS A CA 1
ATOM 2039 C C . HIS A 1 251 ? -5.782 4.593 11.736 1.00 97.06 251 HIS A C 1
ATOM 2041 O O . HIS A 1 251 ? -6.663 3.899 11.228 1.00 97.06 251 HIS A O 1
ATOM 2047 N N . GLY A 1 252 ? -5.817 4.978 13.014 1.00 95.56 252 GLY A N 1
ATOM 2048 C CA . GLY A 1 252 ? -6.839 4.537 13.973 1.00 95.56 252 GLY A CA 1
ATOM 2049 C C . GLY A 1 252 ? -6.446 3.309 14.803 1.00 95.56 252 GLY A C 1
ATOM 2050 O O . GLY A 1 252 ? -7.171 2.969 15.737 1.00 95.56 252 GLY A O 1
ATOM 2051 N N . ALA A 1 253 ? -5.296 2.689 14.517 1.00 96.81 253 ALA A N 1
ATOM 2052 C CA . ALA A 1 253 ? -4.668 1.693 15.379 1.00 96.81 253 ALA A CA 1
ATOM 2053 C C . ALA A 1 253 ? -3.349 2.236 15.949 1.00 96.81 253 ALA A C 1
ATOM 2055 O O . ALA A 1 253 ? -2.593 2.926 15.267 1.00 96.81 253 ALA A O 1
ATOM 2056 N N . TYR A 1 254 ? -3.062 1.920 17.209 1.00 95.62 254 TYR A N 1
ATOM 2057 C CA . TYR A 1 254 ? -1.935 2.488 17.946 1.00 95.62 254 TYR A CA 1
ATOM 2058 C C . TYR A 1 254 ? -0.993 1.386 18.411 1.00 95.62 254 TYR A C 1
ATOM 2060 O O . TYR A 1 254 ? -1.384 0.504 19.175 1.00 95.62 254 TYR A O 1
ATOM 2068 N N . ARG A 1 255 ? 0.261 1.440 17.956 1.00 94.50 255 ARG A N 1
ATOM 2069 C CA . ARG A 1 255 ? 1.289 0.473 18.346 1.00 94.50 255 ARG A CA 1
ATOM 2070 C C . ARG A 1 255 ? 1.737 0.712 19.788 1.00 94.50 255 ARG A C 1
ATOM 2072 O O . ARG A 1 255 ? 2.182 1.804 20.137 1.00 94.50 255 ARG A O 1
ATOM 2079 N N . GLN A 1 256 ? 1.666 -0.332 20.599 1.00 95.00 256 GLN A N 1
ATOM 2080 C CA . GLN A 1 256 ? 2.054 -0.343 22.004 1.00 95.00 256 GLN A CA 1
ATOM 2081 C C . GLN A 1 256 ? 3.530 -0.751 22.181 1.00 95.00 256 GLN A C 1
ATOM 2083 O O . GLN A 1 256 ? 4.131 -1.331 21.269 1.00 95.00 256 GLN A O 1
ATOM 2088 N N . PRO A 1 257 ? 4.154 -0.478 23.347 1.00 91.56 257 PRO A N 1
ATOM 2089 C CA . PRO A 1 257 ? 5.556 -0.830 23.604 1.00 91.56 257 PRO A CA 1
ATOM 2090 C C . PRO A 1 257 ? 5.870 -2.332 23.529 1.00 91.56 257 PRO A C 1
ATOM 2092 O O . PRO A 1 257 ? 7.014 -2.701 23.279 1.00 91.56 257 PRO A O 1
ATOM 2095 N N . ASP A 1 258 ? 4.872 -3.192 23.745 1.00 91.12 258 ASP A N 1
ATOM 2096 C CA . ASP A 1 258 ? 4.976 -4.651 23.609 1.00 91.12 258 ASP A CA 1
ATOM 2097 C C . ASP A 1 258 ? 4.876 -5.133 22.147 1.00 91.12 258 ASP A C 1
ATOM 2099 O O . ASP A 1 258 ? 5.022 -6.323 21.877 1.00 91.12 258 ASP A O 1
ATOM 2103 N N . GLY A 1 259 ? 4.654 -4.216 21.199 1.00 88.81 259 GLY A N 1
ATOM 2104 C CA . GLY A 1 259 ? 4.495 -4.495 19.774 1.00 88.81 259 GLY A CA 1
ATOM 2105 C C . GLY A 1 259 ? 3.064 -4.826 19.341 1.00 88.81 259 GLY A C 1
ATOM 2106 O O . GLY A 1 259 ? 2.838 -4.952 18.138 1.00 88.81 259 GLY A O 1
ATOM 2107 N N . ARG A 1 260 ? 2.105 -4.934 20.272 1.00 93.50 260 ARG A N 1
ATOM 2108 C CA . ARG A 1 260 ? 0.678 -5.132 19.963 1.00 93.50 260 ARG A CA 1
ATOM 2109 C C . ARG A 1 260 ? 0.025 -3.810 19.564 1.00 93.50 260 ARG A C 1
ATOM 2111 O O . ARG A 1 260 ? 0.612 -2.743 19.728 1.00 93.50 260 ARG A O 1
ATOM 2118 N N . TYR A 1 261 ? -1.198 -3.876 19.045 1.00 96.88 261 TYR A N 1
ATOM 2119 C CA . TYR A 1 261 ? -1.952 -2.697 18.623 1.00 96.88 261 TYR A CA 1
ATOM 2120 C C . TYR A 1 261 ? -3.225 -2.539 19.448 1.00 96.88 261 TYR A C 1
ATOM 2122 O O . TYR A 1 261 ? -3.903 -3.524 19.742 1.00 96.88 261 TYR A O 1
ATOM 2130 N N . THR A 1 262 ? -3.554 -1.299 19.805 1.00 97.94 262 THR A N 1
ATOM 2131 C CA . THR A 1 262 ? -4.845 -0.938 20.399 1.00 97.94 262 THR A CA 1
ATOM 2132 C C . THR A 1 262 ? -5.682 -0.116 19.432 1.00 97.94 262 THR A C 1
ATOM 2134 O O . THR A 1 262 ? -5.163 0.569 18.552 1.00 97.94 262 THR A O 1
ATOM 2137 N N . VAL A 1 263 ? -6.996 -0.188 19.608 1.00 97.94 263 VAL A N 1
ATOM 2138 C CA . VAL A 1 263 ? -7.989 0.630 18.913 1.00 97.94 263 VAL A CA 1
ATOM 2139 C C . VAL A 1 263 ? -8.918 1.261 19.940 1.00 97.94 263 VAL A C 1
ATOM 2141 O O . VAL A 1 263 ? -9.111 0.733 21.039 1.00 97.94 263 VAL A O 1
ATOM 2144 N N . LYS A 1 264 ? -9.502 2.402 19.584 1.00 97.88 264 LYS A N 1
ATOM 2145 C CA . LYS A 1 264 ? -10.423 3.126 20.456 1.00 97.88 264 LYS A CA 1
ATOM 2146 C C . LYS A 1 264 ? -11.862 2.711 20.174 1.00 97.88 264 LYS A C 1
ATOM 2148 O O . LYS A 1 264 ? -12.349 2.833 19.048 1.00 97.88 264 LYS A O 1
ATOM 2153 N N . VAL A 1 265 ? -12.556 2.267 21.211 1.00 98.00 265 VAL A N 1
ATOM 2154 C CA . VAL A 1 265 ? -13.947 1.804 21.155 1.00 98.00 265 VAL A CA 1
ATOM 2155 C C . VAL A 1 265 ? -14.804 2.569 22.156 1.00 98.00 265 VAL A C 1
ATOM 2157 O O . VAL A 1 265 ? -14.294 3.191 23.089 1.00 98.00 265 VAL A O 1
ATOM 2160 N N . LEU A 1 266 ? -16.117 2.557 21.950 1.00 97.44 266 LEU A N 1
ATOM 2161 C CA . LEU A 1 266 ? -17.074 3.106 22.904 1.00 97.44 266 LEU A CA 1
ATOM 2162 C C . LEU A 1 266 ? -17.185 2.173 24.116 1.00 97.44 266 LEU A C 1
ATOM 2164 O O . LEU A 1 266 ? -17.220 0.951 23.954 1.00 97.44 266 LEU A O 1
ATOM 2168 N N . LYS A 1 267 ? -17.273 2.747 25.319 1.00 94.56 267 LYS A N 1
ATOM 2169 C CA . LYS A 1 267 ? -17.510 1.978 26.549 1.00 94.56 267 LYS A CA 1
ATOM 2170 C C . LYS A 1 267 ? -18.864 1.274 26.469 1.00 94.56 267 LYS A C 1
ATOM 2172 O O . LYS A 1 267 ? -19.847 1.875 26.027 1.00 94.56 267 LYS A O 1
ATOM 2177 N N . ALA A 1 268 ? -18.911 0.022 26.918 1.00 79.50 268 ALA A N 1
ATOM 2178 C CA . ALA A 1 268 ? -20.177 -0.665 27.140 1.00 79.50 268 ALA A CA 1
ATOM 2179 C C . ALA A 1 268 ? -20.968 0.046 28.254 1.00 79.50 268 ALA A C 1
ATOM 2181 O O . ALA A 1 268 ? -20.376 0.500 29.237 1.00 79.50 268 ALA A O 1
ATOM 2182 N N . GLU A 1 269 ? -22.285 0.164 28.069 1.00 60.09 269 GLU A N 1
ATOM 2183 C CA . GLU A 1 269 ? -23.216 0.608 29.119 1.00 60.09 269 GLU A CA 1
ATOM 2184 C C . GLU A 1 269 ? -23.397 -0.459 30.206 1.00 60.09 269 GLU A C 1
ATOM 2186 O O . GLU A 1 269 ? -23.389 -1.668 29.867 1.00 60.09 269 GLU A O 1
#

Secondary structure (DSSP, 8-state):
-PPSS---EESS-S---S-S-EEP-TT--TT--TTPPTTT-EE-TTEEEEEPSSB-TTSPBPSS---HHHHHHHHHTTT---SEE-SSEEEEE--TT--HHHHHHHHHHHHHHHHHHHTT-BHHHH-HHHHHH-HHHHTT-BHHHHHHHHHHHHHHTTHHHHHHHHHHSPPEESS-HHHHHHHHHTT-EEEEEGGG-BTSBBSS-BEEETTTS--B-TTEEB-STTHHHHHHHHHHHHHTTSSTT---EEETEEE-TTS-EEEEEEPP-